Protein AF-A0A1I7VBE6-F1 (afdb_monomer)

Structure (mmCIF, N/CA/C/O backbone):
data_AF-A0A1I7VBE6-F1
#
_entry.id   AF-A0A1I7VBE6-F1
#
loop_
_atom_site.group_PDB
_atom_site.id
_atom_site.type_symbol
_atom_site.label_atom_id
_atom_site.label_alt_id
_atom_site.label_comp_id
_atom_site.label_asym_id
_atom_site.label_entity_id
_atom_site.label_seq_id
_atom_site.pdbx_PDB_ins_code
_atom_site.Cartn_x
_atom_site.Cartn_y
_atom_site.Cartn_z
_atom_site.occupancy
_atom_site.B_iso_or_equiv
_atom_site.auth_seq_id
_atom_site.auth_comp_id
_atom_site.auth_asym_id
_atom_site.auth_atom_id
_atom_site.pdbx_PDB_model_num
ATOM 1 N N . MET A 1 1 ? 39.812 8.364 -5.860 1.00 58.75 1 MET A N 1
ATOM 2 C CA . MET A 1 1 ? 39.917 8.657 -7.306 1.00 58.75 1 MET A CA 1
ATOM 3 C C . MET A 1 1 ? 38.863 7.814 -8.010 1.00 58.75 1 MET A C 1
ATOM 5 O O . MET A 1 1 ? 38.922 6.598 -7.890 1.00 58.75 1 MET A O 1
ATOM 9 N N . TYR A 1 2 ? 37.851 8.420 -8.633 1.00 59.62 2 TYR A N 1
ATOM 10 C CA . TYR A 1 2 ? 36.842 7.661 -9.380 1.00 59.62 2 TYR A CA 1
ATOM 11 C C . TYR A 1 2 ? 37.392 7.341 -10.771 1.00 59.62 2 TYR A C 1
ATOM 13 O O . TYR A 1 2 ? 37.901 8.230 -11.449 1.00 59.62 2 TYR A O 1
ATOM 21 N N . ARG A 1 3 ? 37.311 6.075 -11.185 1.00 66.81 3 ARG A N 1
ATOM 22 C CA . ARG A 1 3 ? 37.657 5.634 -12.539 1.00 66.81 3 ARG A CA 1
ATOM 23 C C . ARG A 1 3 ? 36.369 5.222 -13.235 1.00 66.81 3 ARG A C 1
ATOM 25 O O . ARG A 1 3 ? 35.635 4.384 -12.718 1.00 66.81 3 ARG A O 1
ATOM 32 N N . PHE A 1 4 ? 36.089 5.821 -14.386 1.00 70.38 4 PHE A N 1
ATOM 33 C CA . PHE A 1 4 ? 34.948 5.422 -15.201 1.00 70.38 4 PHE A CA 1
ATOM 34 C C . PHE A 1 4 ? 35.134 3.984 -15.696 1.00 70.38 4 PHE A C 1
ATOM 36 O O . PHE A 1 4 ? 36.246 3.581 -16.052 1.00 70.38 4 PHE A O 1
ATOM 43 N N . ALA A 1 5 ? 34.045 3.217 -15.718 1.00 64.81 5 ALA A N 1
ATOM 44 C CA . ALA A 1 5 ? 34.038 1.910 -16.356 1.00 64.81 5 ALA A CA 1
ATOM 45 C C . ALA A 1 5 ? 34.320 2.069 -17.864 1.00 64.81 5 ALA A C 1
ATOM 47 O O . ALA A 1 5 ? 33.862 3.048 -18.467 1.00 64.81 5 ALA A O 1
ATOM 48 N N . PRO A 1 6 ? 35.074 1.146 -18.486 1.00 73.75 6 PRO A N 1
ATOM 49 C CA . PRO A 1 6 ? 35.285 1.170 -19.928 1.00 73.75 6 PRO A CA 1
ATOM 50 C C . PRO A 1 6 ? 33.936 1.090 -20.654 1.00 73.75 6 PRO A C 1
ATOM 52 O O . PRO A 1 6 ? 33.039 0.357 -20.233 1.00 73.75 6 PRO A O 1
ATOM 55 N N . ARG A 1 7 ? 33.781 1.862 -21.738 1.00 71.25 7 ARG A N 1
ATOM 56 C CA . ARG A 1 7 ? 32.572 1.785 -22.568 1.00 71.25 7 ARG A CA 1
ATOM 57 C C . ARG A 1 7 ? 32.452 0.370 -23.149 1.00 71.25 7 ARG A C 1
ATOM 59 O O . ARG A 1 7 ? 33.461 -0.144 -23.633 1.00 71.25 7 ARG A O 1
ATOM 66 N N . PRO A 1 8 ? 31.254 -0.243 -23.134 1.00 79.69 8 PRO A N 1
ATOM 67 C CA . PRO A 1 8 ? 31.025 -1.507 -23.821 1.00 79.69 8 PRO A CA 1
ATOM 68 C C . PRO A 1 8 ? 31.417 -1.380 -25.296 1.00 79.69 8 PRO A C 1
ATOM 70 O O . PRO A 1 8 ? 31.024 -0.417 -25.958 1.00 79.69 8 PRO A O 1
ATOM 73 N N . GLY A 1 9 ? 32.218 -2.323 -25.784 1.00 85.19 9 GLY A N 1
ATOM 74 C CA . GLY A 1 9 ? 32.580 -2.436 -27.195 1.00 85.19 9 GLY A CA 1
ATOM 75 C C . GLY A 1 9 ? 31.700 -3.457 -27.909 1.00 85.19 9 GLY A C 1
ATOM 76 O O . GLY A 1 9 ? 31.129 -4.341 -27.273 1.00 85.19 9 GLY A O 1
ATOM 77 N N . CYS A 1 10 ? 31.618 -3.344 -29.230 1.00 88.69 10 CYS A N 1
ATOM 78 C CA . CYS A 1 10 ? 31.014 -4.345 -30.103 1.00 88.69 10 CYS A CA 1
ATOM 79 C C . CYS A 1 10 ? 31.848 -4.473 -31.384 1.00 88.69 10 CYS A C 1
ATOM 81 O O . CYS A 1 10 ? 32.714 -3.637 -31.643 1.00 88.69 10 CYS A O 1
ATOM 83 N N . ASN A 1 11 ? 31.617 -5.522 -32.169 1.00 88.00 11 ASN A N 1
ATOM 84 C CA . ASN A 1 11 ? 32.272 -5.732 -33.461 1.00 88.00 11 ASN A CA 1
ATOM 85 C C . ASN A 1 11 ? 31.309 -6.438 -34.438 1.00 88.00 11 ASN A C 1
ATOM 87 O O . ASN A 1 11 ? 30.151 -6.674 -34.101 1.00 88.00 11 ASN A O 1
ATOM 91 N N . PHE A 1 12 ? 31.762 -6.746 -35.656 1.00 84.62 12 PHE A N 1
ATOM 92 C CA . PHE A 1 12 ? 30.916 -7.383 -36.674 1.00 84.62 12 PHE A CA 1
ATOM 93 C C . PHE A 1 12 ? 30.547 -8.845 -36.350 1.00 84.62 12 PHE A C 1
ATOM 95 O O . PHE A 1 12 ? 29.484 -9.297 -36.760 1.00 84.62 12 PHE A O 1
ATOM 102 N N . GLU A 1 13 ? 31.384 -9.571 -35.602 1.00 82.62 13 GLU A N 1
ATOM 103 C CA . GLU A 1 13 ? 31.131 -10.963 -35.183 1.00 82.62 13 GLU A CA 1
ATOM 104 C C . GLU A 1 13 ? 30.214 -11.035 -33.950 1.00 82.62 13 GLU A C 1
ATOM 106 O O . GLU A 1 13 ? 29.381 -11.929 -33.818 1.00 82.62 13 GLU A O 1
ATOM 111 N N . ILE A 1 14 ? 30.349 -10.054 -33.056 1.00 82.00 14 ILE A N 1
ATOM 112 C CA . ILE A 1 14 ? 29.602 -9.877 -31.813 1.00 82.00 14 ILE A CA 1
ATOM 113 C C . ILE A 1 14 ? 28.962 -8.476 -31.846 1.00 82.00 14 ILE A C 1
ATOM 115 O O . ILE A 1 14 ? 29.421 -7.549 -31.163 1.00 82.00 14 ILE A O 1
ATOM 119 N N . PRO A 1 15 ? 27.884 -8.286 -32.630 1.00 82.69 15 PRO A N 1
ATOM 120 C CA . PRO A 1 15 ? 27.190 -7.003 -32.785 1.00 82.69 15 PRO A CA 1
ATOM 121 C C . PRO A 1 15 ? 26.269 -6.687 -31.591 1.00 82.69 15 PRO A C 1
ATOM 123 O O . PRO A 1 15 ? 25.189 -6.116 -31.742 1.00 82.69 15 PRO A O 1
ATOM 126 N N . THR A 1 16 ? 26.673 -7.070 -30.378 1.00 83.25 16 THR A N 1
ATOM 127 C CA . THR A 1 16 ? 25.895 -6.895 -29.147 1.00 83.25 16 THR A CA 1
ATOM 128 C C . THR A 1 16 ? 26.670 -6.084 -28.121 1.00 83.25 16 THR A C 1
ATOM 130 O O . THR A 1 16 ? 27.853 -6.323 -27.907 1.00 83.25 16 THR A O 1
ATOM 133 N N . CYS A 1 17 ? 25.980 -5.180 -27.427 1.00 86.81 17 CYS A N 1
ATOM 134 C CA . CYS A 1 17 ? 26.579 -4.250 -26.464 1.00 86.81 17 CYS A CA 1
ATOM 135 C C . CYS A 1 17 ? 26.366 -4.636 -24.991 1.00 86.81 17 CYS A C 1
ATOM 137 O O . CYS A 1 17 ? 26.614 -3.825 -24.098 1.00 86.81 17 CYS A O 1
ATOM 139 N N . GLY A 1 18 ? 25.842 -5.840 -24.725 1.00 79.81 18 GLY A N 1
ATOM 140 C CA . GLY A 1 18 ? 25.605 -6.349 -23.367 1.00 79.81 18 GLY A CA 1
ATOM 141 C C . GLY A 1 18 ? 24.558 -5.576 -22.550 1.00 79.81 18 GLY A C 1
ATOM 142 O O . GLY A 1 18 ? 24.458 -5.766 -21.342 1.00 79.81 18 GLY A O 1
ATOM 143 N N . SER A 1 19 ? 23.781 -4.694 -23.182 1.00 83.81 19 SER A N 1
ATOM 144 C CA . SER A 1 19 ? 22.754 -3.869 -22.541 1.00 83.81 19 SER A CA 1
ATOM 145 C C . SER A 1 19 ? 21.503 -3.823 -23.415 1.00 83.81 19 SER A C 1
ATOM 147 O O . SER A 1 19 ? 21.630 -3.664 -24.628 1.00 83.81 19 SER A O 1
ATOM 149 N N . PRO A 1 20 ? 20.289 -3.891 -22.835 1.00 82.88 20 PRO A N 1
ATOM 150 C CA . PRO A 1 20 ? 19.044 -3.777 -23.597 1.00 82.88 20 PRO A CA 1
ATOM 151 C C . PRO A 1 20 ? 18.825 -2.370 -24.174 1.00 82.88 20 PRO A C 1
ATOM 153 O O . PRO A 1 20 ? 17.964 -2.185 -25.030 1.00 82.88 20 PRO A O 1
ATOM 156 N N . TYR A 1 21 ? 19.580 -1.379 -23.694 1.00 88.00 21 TYR A N 1
ATOM 157 C CA . TYR A 1 21 ? 19.455 0.024 -24.082 1.00 88.00 21 TYR A CA 1
ATOM 158 C C . TYR A 1 21 ? 20.517 0.464 -25.087 1.00 88.00 21 TYR A C 1
ATOM 160 O O . TYR A 1 21 ? 20.495 1.619 -25.499 1.00 88.00 21 TYR A O 1
ATOM 168 N N . LEU A 1 22 ? 21.446 -0.419 -25.460 1.00 90.12 22 LEU A N 1
ATOM 169 C CA . LEU A 1 22 ? 22.505 -0.132 -26.420 1.00 90.12 22 LEU A CA 1
ATOM 170 C C . LEU A 1 22 ? 22.386 -1.067 -27.626 1.00 90.12 22 LEU A C 1
ATOM 172 O O . LEU A 1 22 ? 22.001 -2.224 -27.476 1.00 90.12 22 LEU A O 1
ATOM 176 N N . PHE A 1 23 ? 22.761 -0.579 -28.800 1.00 90.81 23 PHE A N 1
ATOM 177 C CA . PHE A 1 23 ? 22.926 -1.373 -30.014 1.00 90.81 23 PHE A CA 1
ATOM 178 C C . PHE A 1 23 ? 24.296 -1.106 -30.629 1.00 90.81 23 PHE A C 1
ATOM 180 O O . PHE A 1 23 ? 24.928 -0.089 -30.334 1.00 90.81 23 PHE A O 1
ATOM 187 N N . CYS A 1 24 ? 24.768 -2.034 -31.456 1.00 91.06 24 CYS A N 1
ATOM 188 C CA . CYS A 1 24 ? 26.032 -1.872 -32.157 1.00 91.06 24 CYS A CA 1
ATOM 189 C C . CYS A 1 24 ? 25.814 -1.085 -33.455 1.00 91.06 24 CYS A C 1
ATOM 191 O O . CYS A 1 24 ? 25.133 -1.570 -34.359 1.00 91.06 24 CYS A O 1
ATOM 193 N N . ASP A 1 25 ? 26.387 0.116 -33.552 1.00 92.31 25 ASP A N 1
ATOM 194 C CA . ASP A 1 25 ? 26.453 0.859 -34.810 1.00 92.31 25 ASP A CA 1
ATOM 195 C C . ASP A 1 25 ? 27.664 0.376 -35.613 1.00 92.31 25 ASP A C 1
ATOM 197 O O . ASP A 1 25 ? 28.810 0.710 -35.308 1.00 92.31 25 ASP A O 1
ATOM 201 N N . THR A 1 26 ? 27.398 -0.432 -36.636 1.00 89.50 26 THR A N 1
ATOM 202 C CA . THR A 1 26 ? 28.411 -1.038 -37.508 1.00 89.50 26 THR A CA 1
ATOM 203 C C . THR A 1 26 ? 28.630 -0.266 -38.811 1.00 89.50 26 THR A C 1
ATOM 205 O O . THR A 1 26 ? 29.298 -0.776 -39.706 1.00 89.50 26 THR A O 1
ATOM 208 N N . ARG A 1 27 ? 28.064 0.942 -38.965 1.00 88.19 27 ARG A N 1
ATOM 209 C CA . ARG A 1 27 ? 28.105 1.692 -40.238 1.00 88.19 27 ARG A CA 1
ATOM 210 C C . ARG A 1 27 ? 29.469 2.309 -40.545 1.00 88.19 27 ARG A C 1
ATOM 212 O O . ARG A 1 27 ? 29.768 2.561 -41.707 1.00 88.19 27 ARG A O 1
ATOM 219 N N . VAL A 1 28 ? 30.273 2.578 -39.515 1.00 86.50 28 VAL A N 1
ATOM 220 C CA . VAL A 1 28 ? 31.631 3.135 -39.651 1.00 86.50 28 VAL A CA 1
ATOM 221 C C . VAL A 1 28 ? 32.615 2.261 -38.876 1.00 86.50 28 VAL A C 1
ATOM 223 O O . VAL A 1 28 ? 33.080 1.246 -39.384 1.00 86.50 28 VAL A O 1
ATOM 226 N N . THR A 1 29 ? 32.884 2.610 -37.619 1.00 88.81 29 THR A N 1
ATOM 227 C CA . THR A 1 29 ? 33.660 1.795 -36.686 1.00 88.81 29 THR A CA 1
ATOM 228 C C . THR A 1 29 ? 32.687 1.228 -35.663 1.00 88.81 29 THR A C 1
ATOM 230 O O . THR A 1 29 ? 31.987 2.029 -35.039 1.00 88.81 29 THR A O 1
ATOM 233 N N . PRO A 1 30 ? 32.622 -0.100 -35.465 1.00 91.00 30 PRO A N 1
ATOM 234 C CA . PRO A 1 30 ? 31.720 -0.710 -34.498 1.00 91.00 30 PRO A CA 1
ATOM 235 C C . PRO A 1 30 ? 31.843 -0.081 -33.111 1.00 91.00 30 PRO A C 1
ATOM 237 O O . PRO A 1 30 ? 32.897 -0.120 -32.475 1.00 91.00 30 PRO A O 1
ATOM 240 N N . HIS A 1 31 ? 30.759 0.529 -32.648 1.00 91.56 31 HIS A N 1
ATOM 241 C CA . HIS A 1 31 ? 30.680 1.097 -31.311 1.00 91.56 31 HIS A CA 1
ATOM 242 C C . HIS A 1 31 ? 29.251 1.028 -30.784 1.00 91.56 31 HIS A C 1
ATOM 244 O O . HIS A 1 31 ? 28.277 0.998 -31.536 1.00 91.56 31 HIS A O 1
ATOM 250 N N . CYS A 1 32 ? 29.129 0.992 -29.462 1.00 91.06 32 CYS A N 1
ATOM 251 C CA . CYS A 1 32 ? 27.840 0.898 -28.803 1.00 91.06 32 CYS A CA 1
ATOM 252 C C . CYS A 1 32 ? 27.173 2.267 -28.670 1.00 91.06 32 CYS A C 1
ATOM 254 O O . CYS A 1 32 ? 27.755 3.200 -28.109 1.00 91.06 32 CYS A O 1
ATOM 256 N N . VAL A 1 33 ? 25.931 2.359 -29.142 1.00 91.88 33 VAL A N 1
ATOM 257 C CA . VAL A 1 33 ? 25.111 3.577 -29.157 1.00 91.88 33 VAL A CA 1
ATOM 258 C C . VAL A 1 33 ? 23.774 3.307 -28.473 1.00 91.88 33 VAL A C 1
ATOM 260 O O . VAL A 1 33 ? 23.278 2.184 -28.481 1.00 91.88 33 VAL A O 1
ATOM 263 N N . SER A 1 34 ? 23.184 4.327 -27.852 1.00 92.75 34 SER A N 1
ATOM 264 C CA . SER A 1 34 ? 21.871 4.227 -27.208 1.00 92.75 34 SER A CA 1
ATOM 265 C C . SER A 1 34 ? 20.755 3.937 -28.209 1.00 92.75 34 SER A C 1
ATOM 267 O O . SER A 1 34 ? 20.652 4.607 -29.234 1.00 92.75 34 SER A O 1
ATOM 269 N N . LYS A 1 35 ? 19.873 2.995 -27.870 1.00 92.12 35 LYS A N 1
ATOM 270 C CA . LYS A 1 35 ? 18.661 2.711 -28.641 1.00 92.12 35 LYS A CA 1
ATOM 271 C C . LYS A 1 35 ? 17.674 3.875 -28.600 1.00 92.12 35 LYS A C 1
ATOM 273 O O . LYS A 1 35 ? 17.587 4.640 -27.639 1.00 92.12 35 LYS A O 1
ATOM 278 N N . ILE A 1 36 ? 16.877 3.948 -29.649 1.00 94.25 36 ILE A N 1
ATOM 279 C CA . ILE A 1 36 ? 15.883 4.971 -29.919 1.00 94.25 36 ILE A CA 1
ATOM 280 C C . ILE A 1 36 ? 14.540 4.505 -29.348 1.00 94.25 36 ILE A C 1
ATOM 282 O O . ILE A 1 36 ? 14.134 3.352 -29.507 1.00 94.25 36 ILE A O 1
ATOM 286 N N . LYS A 1 37 ? 13.841 5.406 -28.651 1.00 93.50 37 LYS A N 1
ATOM 287 C CA . LYS A 1 37 ? 12.506 5.136 -28.100 1.00 93.50 37 LYS A CA 1
ATOM 288 C C . LYS A 1 37 ? 11.468 4.919 -29.209 1.00 93.50 37 LYS A C 1
ATOM 290 O O . LYS A 1 37 ? 11.635 5.399 -30.331 1.00 93.50 37 LYS A O 1
ATOM 295 N N . LEU A 1 38 ? 10.345 4.295 -28.858 1.00 92.88 38 LEU A N 1
ATOM 296 C CA . LEU A 1 38 ? 9.191 4.169 -29.749 1.00 92.88 38 LEU A CA 1
ATOM 297 C C . LEU A 1 38 ? 8.762 5.544 -30.303 1.00 92.88 38 LEU A C 1
ATOM 299 O O . LEU A 1 38 ? 8.683 6.526 -29.562 1.00 92.88 38 LEU A O 1
ATOM 303 N N . GLY A 1 39 ? 8.520 5.613 -31.612 1.00 93.38 39 GLY A N 1
ATOM 304 C CA . GLY A 1 39 ? 8.197 6.839 -32.347 1.00 93.38 39 GLY A CA 1
ATOM 305 C C . GLY A 1 39 ? 9.389 7.754 -32.657 1.00 93.38 39 GLY A C 1
ATOM 306 O O . GLY A 1 39 ? 9.197 8.791 -33.289 1.00 93.38 39 GLY A O 1
ATOM 307 N N . GLY A 1 40 ? 10.608 7.412 -32.224 1.00 94.62 40 GLY A N 1
ATOM 308 C CA . GLY A 1 40 ? 11.815 8.182 -32.527 1.00 94.62 40 GLY A CA 1
ATOM 309 C C . GLY A 1 40 ? 12.300 8.016 -33.971 1.00 94.62 40 GLY A C 1
ATOM 310 O O . GLY A 1 40 ? 11.897 7.084 -34.667 1.00 94.62 40 GLY A O 1
ATOM 311 N N . LEU A 1 41 ? 13.168 8.934 -34.409 1.00 95.81 41 LEU A N 1
ATOM 312 C CA . LEU A 1 41 ? 13.786 8.918 -35.737 1.00 95.81 41 LEU A CA 1
ATOM 313 C C . LEU A 1 41 ? 14.947 7.926 -35.765 1.00 95.81 41 LEU A C 1
ATOM 315 O O . LEU A 1 41 ? 15.900 8.087 -35.009 1.00 95.81 41 LEU A O 1
ATOM 319 N N . CYS A 1 42 ? 14.870 6.936 -36.647 1.00 93.94 42 CYS A N 1
ATOM 320 C CA . CYS A 1 42 ? 15.891 5.905 -36.841 1.00 93.94 42 CYS A CA 1
ATOM 321 C C . CYS A 1 42 ? 16.462 5.896 -38.266 1.00 93.94 42 CYS A C 1
ATOM 323 O O . CYS A 1 42 ? 17.033 4.898 -38.694 1.00 93.94 42 CYS A O 1
ATOM 325 N N . THR A 1 43 ? 16.326 7.008 -38.995 1.00 94.06 43 THR A N 1
ATOM 326 C CA . THR A 1 43 ? 16.851 7.164 -40.355 1.00 94.06 43 THR A CA 1
ATOM 327 C C . THR A 1 43 ? 18.344 6.849 -40.420 1.00 94.06 43 THR A C 1
ATOM 329 O O . THR A 1 43 ? 19.142 7.418 -39.673 1.00 94.06 43 THR A O 1
ATOM 332 N N . GLY A 1 44 ? 18.726 5.957 -41.330 1.00 88.69 44 GLY A N 1
ATOM 333 C CA . GLY A 1 44 ? 20.101 5.494 -41.497 1.00 88.69 44 GLY A CA 1
ATOM 334 C C . GLY A 1 44 ? 20.508 4.375 -40.538 1.00 88.69 44 GLY A C 1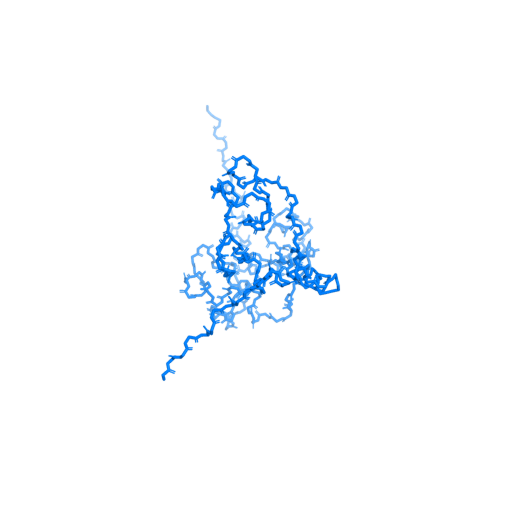
ATOM 335 O O . GLY A 1 44 ? 21.690 4.042 -40.497 1.00 88.69 44 GLY A O 1
ATOM 336 N N . PHE A 1 45 ? 19.578 3.824 -39.755 1.00 89.69 45 PHE A N 1
ATOM 337 C CA . PHE A 1 45 ? 19.768 2.637 -38.913 1.00 89.69 45 PHE A CA 1
ATOM 338 C C . PHE A 1 45 ? 18.805 1.498 -39.286 1.00 89.69 45 PHE A C 1
ATOM 340 O O . PHE A 1 45 ? 18.552 0.592 -38.488 1.00 89.69 45 PHE A O 1
ATOM 347 N N . GLU A 1 46 ? 18.231 1.542 -40.485 1.00 88.19 46 GLU A N 1
ATOM 348 C CA . GLU A 1 46 ? 17.351 0.501 -40.996 1.00 88.19 46 GLU A CA 1
ATOM 349 C C . GLU A 1 46 ? 18.092 -0.846 -41.047 1.00 88.19 46 GLU A C 1
ATOM 351 O O . GLU A 1 46 ? 19.216 -0.943 -41.534 1.00 88.19 46 GLU A O 1
ATOM 356 N N . GLY A 1 47 ? 17.469 -1.896 -40.506 1.00 81.75 47 GLY A N 1
ATOM 357 C CA . GLY A 1 47 ? 18.076 -3.230 -40.408 1.00 81.75 47 GLY A CA 1
ATOM 358 C C . GLY A 1 47 ? 18.997 -3.442 -39.200 1.00 81.75 47 GLY A C 1
ATOM 359 O O . GLY A 1 47 ? 19.367 -4.581 -38.931 1.00 81.75 47 GLY A O 1
ATOM 360 N N . LEU A 1 48 ? 19.318 -2.394 -38.433 1.00 87.12 48 LEU A N 1
ATOM 361 C CA . LEU A 1 48 ? 20.017 -2.511 -37.151 1.00 87.12 48 LEU A CA 1
ATOM 362 C C . LEU A 1 48 ? 19.023 -2.565 -35.981 1.00 87.12 48 LEU A C 1
ATOM 364 O O . LEU A 1 48 ? 17.882 -2.108 -36.071 1.00 87.12 48 LEU A O 1
ATOM 368 N N . ASP A 1 49 ? 19.482 -3.065 -34.835 1.00 87.81 49 ASP A N 1
ATOM 369 C CA . ASP A 1 49 ? 18.727 -3.123 -33.571 1.00 87.81 49 ASP A CA 1
ATOM 370 C C . ASP A 1 49 ? 18.652 -1.747 -32.866 1.00 87.81 49 ASP A C 1
ATOM 372 O O . ASP A 1 49 ? 18.814 -1.609 -31.654 1.00 87.81 49 ASP A O 1
ATOM 376 N N . ALA A 1 50 ? 18.444 -0.685 -33.642 1.00 90.81 50 ALA A N 1
ATOM 377 C CA . ALA A 1 50 ? 18.496 0.688 -33.158 1.00 90.81 50 ALA A CA 1
ATOM 378 C C . ALA A 1 50 ? 17.264 1.099 -32.343 1.00 90.81 50 ALA A C 1
ATOM 380 O O . ALA A 1 50 ? 17.331 2.064 -31.589 1.00 90.81 50 ALA A O 1
ATOM 381 N N . CYS A 1 51 ? 16.143 0.385 -32.457 1.00 92.38 51 CYS A N 1
ATOM 382 C CA . CYS A 1 51 ? 14.879 0.720 -31.804 1.00 92.38 51 CYS A CA 1
ATOM 383 C C . CYS A 1 51 ? 14.642 -0.138 -30.547 1.00 92.38 51 CYS A C 1
ATOM 385 O O . CYS A 1 51 ? 14.777 -1.359 -30.560 1.00 92.38 51 CYS A O 1
ATOM 387 N N . PHE A 1 52 ? 14.271 0.487 -29.427 1.00 90.75 52 PHE A N 1
ATOM 388 C CA . PHE A 1 52 ? 14.011 -0.228 -28.175 1.00 90.75 52 PHE A CA 1
ATOM 389 C C . PHE A 1 52 ? 12.661 -0.959 -28.229 1.00 90.75 52 PHE A C 1
ATOM 391 O O . PHE A 1 52 ? 11.619 -0.310 -28.337 1.00 90.75 52 PHE A O 1
ATOM 398 N N . ASN A 1 53 ? 12.669 -2.298 -28.144 1.00 86.69 53 ASN A N 1
ATOM 399 C CA . ASN A 1 53 ? 11.473 -3.160 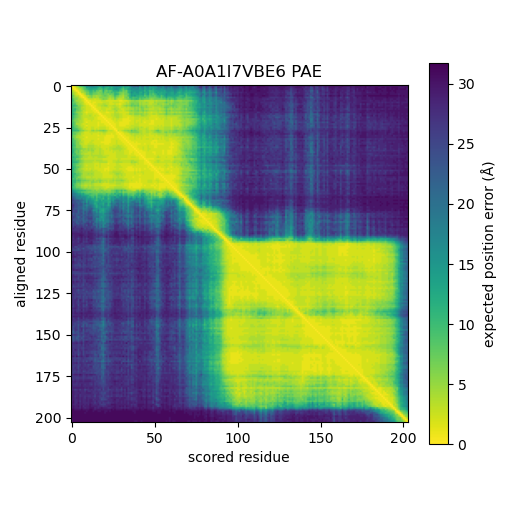-28.233 1.00 86.69 53 ASN A CA 1
ATOM 400 C C . ASN A 1 53 ? 10.558 -2.820 -29.430 1.00 86.69 53 ASN A C 1
ATOM 402 O O . ASN A 1 53 ? 9.333 -2.850 -29.325 1.00 86.69 53 ASN A O 1
ATOM 406 N N . SER A 1 54 ? 11.159 -2.404 -30.542 1.00 89.75 54 SER A N 1
ATOM 407 C CA . SER A 1 54 ? 10.476 -1.941 -31.750 1.00 89.75 54 SER A CA 1
ATOM 408 C C . SER A 1 54 ? 11.379 -2.133 -32.968 1.00 89.75 54 SER A C 1
ATOM 410 O O . SER A 1 54 ? 12.537 -2.525 -32.829 1.00 89.75 54 SER A O 1
ATOM 412 N N . ILE A 1 55 ? 10.852 -1.863 -34.162 1.00 91.00 55 ILE A N 1
ATOM 413 C CA . ILE A 1 55 ? 11.572 -2.001 -35.431 1.00 91.00 55 ILE A CA 1
ATOM 414 C C . ILE A 1 55 ? 11.677 -0.652 -36.143 1.00 91.00 55 ILE A C 1
ATOM 416 O O . ILE A 1 55 ? 10.744 0.154 -36.103 1.00 91.00 55 ILE A O 1
ATOM 420 N N . CYS A 1 56 ? 12.818 -0.403 -36.788 1.00 92.06 56 CYS A N 1
ATOM 421 C CA . CYS A 1 56 ? 13.007 0.776 -37.622 1.00 92.06 56 CYS A CA 1
ATOM 422 C C . CYS A 1 56 ? 12.380 0.555 -39.000 1.00 92.06 56 CYS A C 1
ATOM 424 O O . CYS A 1 56 ? 12.881 -0.247 -39.787 1.00 92.06 56 CYS A O 1
ATOM 426 N N . VAL A 1 57 ? 11.289 1.263 -39.293 1.00 91.81 57 VAL A N 1
ATOM 427 C CA . VAL A 1 57 ? 10.592 1.205 -40.584 1.00 91.81 57 VAL A CA 1
ATOM 428 C C . VAL A 1 57 ? 10.297 2.627 -41.036 1.00 91.81 57 VAL A C 1
ATOM 430 O O . VAL A 1 57 ? 9.783 3.435 -40.264 1.00 91.81 57 VAL A O 1
ATOM 433 N N . ALA A 1 58 ? 10.640 2.944 -42.287 1.00 90.25 58 ALA A N 1
ATOM 434 C CA . ALA A 1 58 ? 10.467 4.279 -42.866 1.00 90.25 58 ALA A CA 1
ATOM 435 C C . ALA A 1 58 ? 11.070 5.407 -41.993 1.00 90.25 58 ALA A C 1
ATOM 437 O O . ALA A 1 58 ? 10.448 6.447 -41.774 1.00 90.25 58 ALA A O 1
ATOM 438 N N . GLY A 1 59 ? 12.270 5.178 -41.443 1.00 91.75 59 GLY A N 1
ATOM 439 C CA . GLY A 1 59 ? 12.981 6.149 -40.608 1.00 91.75 59 GLY A CA 1
ATOM 440 C C . GLY A 1 59 ? 12.359 6.397 -39.229 1.00 91.75 59 GLY A C 1
ATOM 441 O O . GLY A 1 59 ? 12.760 7.343 -38.548 1.00 91.75 59 GLY A O 1
ATOM 442 N N . ARG A 1 60 ? 11.39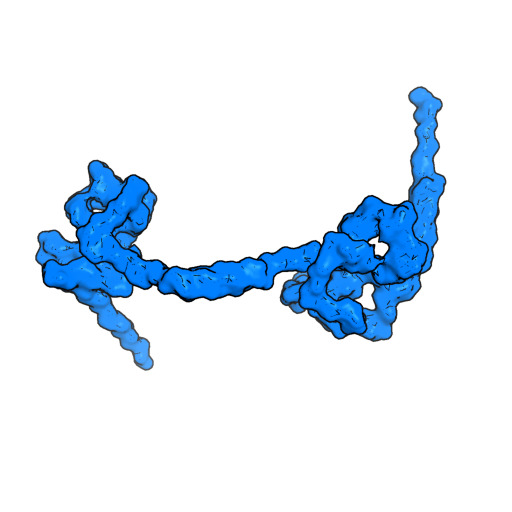6 5.574 -38.782 1.00 95.12 60 ARG A N 1
ATOM 443 C CA . ARG A 1 60 ? 10.809 5.661 -37.437 1.00 95.12 60 ARG A CA 1
ATOM 444 C C . ARG A 1 60 ? 10.742 4.321 -36.714 1.00 95.12 60 ARG A C 1
ATOM 446 O O . ARG A 1 60 ? 10.479 3.283 -37.313 1.00 95.12 60 ARG A O 1
ATOM 453 N N . CYS A 1 61 ? 10.918 4.367 -35.396 1.00 94.75 61 CYS A N 1
ATOM 454 C CA . CYS A 1 61 ? 10.697 3.208 -34.539 1.00 94.75 61 CYS A CA 1
ATOM 455 C C . CYS A 1 61 ? 9.197 2.962 -34.356 1.00 94.75 61 CYS A C 1
ATOM 457 O O . CYS A 1 61 ? 8.518 3.747 -33.690 1.00 94.75 61 CYS A O 1
ATOM 459 N N . ILE A 1 62 ? 8.682 1.870 -34.915 1.00 93.62 62 ILE A N 1
ATOM 460 C CA . ILE A 1 62 ? 7.272 1.468 -34.812 1.00 93.62 62 ILE A CA 1
ATOM 461 C C . ILE A 1 62 ? 7.130 0.136 -34.061 1.00 93.62 62 ILE A C 1
ATOM 463 O O . ILE A 1 62 ? 8.098 -0.628 -33.993 1.00 93.62 62 ILE A O 1
ATOM 467 N N . PRO A 1 63 ? 5.953 -0.176 -33.484 1.00 91.19 63 PRO A N 1
ATOM 468 C CA . PRO A 1 63 ? 5.741 -1.458 -32.819 1.00 91.19 63 PRO A CA 1
ATOM 469 C C . PRO A 1 63 ? 6.019 -2.626 -33.773 1.00 91.19 63 PRO A C 1
ATOM 471 O O . PRO A 1 63 ? 5.484 -2.672 -34.878 1.00 91.19 63 PRO A O 1
ATOM 474 N N . GLY A 1 64 ? 6.857 -3.568 -33.350 1.00 84.06 64 GLY A N 1
ATOM 475 C CA . GLY A 1 64 ? 7.239 -4.727 -34.149 1.00 84.06 64 GLY A CA 1
ATOM 476 C C . GLY A 1 64 ? 8.286 -5.574 -33.440 1.00 84.06 64 GLY A C 1
ATOM 477 O O . GLY A 1 64 ? 8.737 -5.235 -32.344 1.00 84.06 64 GLY A O 1
ATOM 478 N N . VAL A 1 65 ? 8.653 -6.694 -34.057 1.00 76.62 65 VAL A N 1
ATOM 479 C CA . VAL A 1 65 ? 9.687 -7.582 -33.518 1.00 76.62 65 VAL A CA 1
ATOM 480 C C . VAL A 1 65 ? 11.062 -6.935 -33.664 1.00 76.62 65 VAL A C 1
ATOM 482 O O . VAL A 1 65 ? 11.379 -6.360 -34.704 1.00 76.62 65 VAL A O 1
ATOM 485 N N . THR A 1 66 ? 11.882 -7.017 -32.619 1.00 68.62 66 THR A N 1
ATOM 486 C CA . THR A 1 66 ? 13.277 -6.571 -32.686 1.00 68.62 66 THR A CA 1
ATOM 487 C C . THR A 1 66 ? 14.047 -7.491 -33.639 1.00 68.62 66 THR A C 1
ATOM 489 O O . THR A 1 66 ? 13.970 -8.712 -33.464 1.00 68.62 66 THR A O 1
ATOM 492 N N . PRO A 1 67 ? 14.763 -6.958 -34.644 1.00 68.31 67 PRO A N 1
ATOM 493 C CA . PRO A 1 67 ? 15.538 -7.785 -35.562 1.00 68.31 67 PRO A CA 1
ATOM 494 C C . PRO A 1 67 ? 16.654 -8.544 -34.821 1.00 68.31 67 PRO A C 1
ATOM 496 O O . PRO A 1 67 ? 17.238 -8.043 -33.857 1.00 68.31 67 PRO A O 1
ATOM 499 N N . ALA A 1 68 ? 16.954 -9.768 -35.274 1.00 61.31 68 ALA A N 1
ATOM 500 C CA . ALA A 1 68 ? 18.147 -10.503 -34.845 1.00 61.31 68 ALA A CA 1
ATOM 501 C C . ALA A 1 68 ? 19.394 -9.638 -35.127 1.00 61.31 68 ALA A C 1
ATOM 503 O O . ALA A 1 68 ? 19.417 -8.958 -36.154 1.00 61.31 68 ALA A O 1
ATOM 504 N N . PRO A 1 69 ? 20.408 -9.610 -34.241 1.00 58.53 69 PRO A N 1
ATOM 505 C CA . PRO A 1 69 ? 20.853 -10.709 -33.377 1.00 58.53 69 PRO A CA 1
ATOM 506 C C . PRO A 1 69 ? 20.471 -10.586 -31.894 1.00 58.53 69 PRO A C 1
ATOM 508 O O . PRO A 1 69 ? 20.885 -11.416 -31.083 1.00 58.53 69 PRO A O 1
ATOM 511 N N . PHE A 1 70 ? 19.688 -9.579 -31.503 1.00 56.66 70 PHE A N 1
ATOM 512 C CA . PHE A 1 70 ? 19.344 -9.400 -30.095 1.00 56.66 70 PHE A CA 1
ATOM 513 C C . PHE A 1 70 ? 18.214 -10.339 -29.655 1.00 56.66 70 PHE A C 1
ATOM 515 O O . PHE A 1 70 ? 17.040 -10.126 -29.952 1.00 56.66 70 PHE A O 1
ATOM 522 N N . VAL A 1 71 ? 18.575 -11.356 -28.872 1.00 54.94 71 VAL A N 1
ATOM 523 C CA . VAL A 1 71 ? 17.648 -12.059 -27.979 1.00 54.94 71 VAL A CA 1
ATOM 524 C C . VAL A 1 71 ? 17.699 -11.327 -26.633 1.00 54.94 71 VAL A C 1
ATOM 526 O O . VAL A 1 71 ? 18.774 -11.285 -26.029 1.00 54.94 71 VAL A O 1
ATOM 529 N N . PRO A 1 72 ? 16.600 -10.732 -26.131 1.00 51.28 72 PRO A N 1
ATOM 530 C CA . PRO A 1 72 ? 16.620 -10.043 -24.849 1.00 51.28 72 PRO A CA 1
ATOM 531 C C . PRO A 1 72 ? 17.016 -10.993 -23.712 1.00 51.28 72 PRO A C 1
ATOM 533 O O . PRO A 1 72 ? 16.191 -11.731 -23.178 1.00 51.28 72 PRO A O 1
ATOM 536 N N . GLN A 1 73 ? 18.280 -10.931 -23.280 1.00 54.50 73 GLN A N 1
ATOM 537 C CA . GLN A 1 73 ? 18.755 -11.612 -22.066 1.00 54.50 73 GLN A CA 1
ATOM 538 C C . GLN A 1 73 ? 18.104 -11.043 -20.793 1.00 54.50 73 GLN A C 1
ATOM 540 O O . GLN A 1 73 ? 18.181 -11.639 -19.724 1.00 54.50 73 GLN A O 1
ATOM 545 N N . THR A 1 74 ? 17.404 -9.907 -20.896 1.00 54.59 74 THR A N 1
ATOM 546 C CA . THR A 1 74 ? 16.559 -9.351 -19.830 1.00 54.59 74 THR A CA 1
ATOM 547 C C . THR A 1 74 ? 15.291 -10.159 -19.579 1.00 54.59 74 THR A C 1
ATOM 549 O O . THR A 1 74 ? 14.556 -9.874 -18.627 1.00 54.59 74 THR A O 1
ATOM 552 N N . ALA A 1 75 ? 15.019 -11.192 -20.379 1.00 57.03 75 ALA A N 1
ATOM 553 C CA . ALA A 1 75 ? 14.051 -12.186 -19.985 1.00 57.03 75 ALA A CA 1
ATOM 554 C C . ALA A 1 75 ? 14.601 -13.012 -18.822 1.00 57.03 75 ALA A C 1
ATOM 556 O O . ALA A 1 75 ? 15.264 -14.027 -19.009 1.00 57.03 75 ALA A O 1
ATOM 557 N N . LEU A 1 76 ? 14.282 -12.566 -17.601 1.00 61.09 76 LEU A N 1
ATOM 558 C CA . LEU A 1 76 ? 14.374 -13.395 -16.403 1.00 61.09 76 LEU A CA 1
ATOM 559 C C . LEU A 1 76 ? 13.864 -14.801 -16.744 1.00 61.09 76 LEU A C 1
ATOM 561 O O . LEU A 1 76 ? 12.834 -14.935 -17.414 1.00 61.09 76 LEU A O 1
ATOM 565 N N . SER A 1 77 ? 14.580 -15.827 -16.280 1.00 78.25 77 SER A N 1
ATOM 566 C CA . SER A 1 77 ? 14.168 -17.224 -16.440 1.00 78.25 77 SER A CA 1
ATOM 567 C C . SER A 1 77 ? 12.681 -17.371 -16.127 1.00 78.25 77 SER A C 1
ATOM 569 O O . SER A 1 77 ? 12.193 -16.754 -15.180 1.00 78.25 77 SER A O 1
ATOM 571 N N . VAL A 1 78 ? 11.958 -18.201 -16.882 1.00 75.25 78 VAL A N 1
ATOM 572 C CA . VAL A 1 78 ? 10.536 -18.495 -16.622 1.00 75.25 78 VAL A CA 1
ATOM 573 C C . VAL A 1 78 ? 10.320 -18.869 -15.149 1.00 75.25 78 VAL A C 1
ATOM 575 O O . VAL A 1 78 ? 9.346 -18.434 -14.537 1.00 75.25 78 VAL A O 1
ATOM 578 N N . ASN A 1 79 ? 11.289 -19.562 -14.540 1.00 80.12 79 ASN A N 1
ATOM 579 C CA . ASN A 1 79 ? 11.284 -19.880 -13.114 1.00 80.12 79 ASN A CA 1
ATOM 580 C C . ASN A 1 79 ? 11.401 -18.638 -12.222 1.00 80.12 79 ASN A C 1
ATOM 582 O O . ASN A 1 79 ? 10.611 -18.487 -11.294 1.00 80.12 79 ASN A O 1
ATOM 586 N N . LEU A 1 80 ? 12.335 -17.730 -12.516 1.00 76.88 80 LEU A N 1
ATOM 587 C CA . LEU A 1 80 ? 12.528 -16.492 -11.755 1.00 76.88 80 LEU A CA 1
ATOM 588 C C . LEU A 1 80 ? 11.356 -15.517 -11.950 1.00 76.88 80 LEU A C 1
ATOM 590 O O . LEU A 1 80 ? 10.889 -14.915 -10.989 1.00 76.88 80 LEU A O 1
ATOM 594 N N . ARG A 1 81 ? 10.794 -15.434 -13.161 1.00 78.44 81 ARG A N 1
ATOM 595 C CA . ARG A 1 81 ? 9.536 -14.720 -13.435 1.00 78.44 81 ARG A CA 1
ATOM 596 C C . ARG A 1 81 ? 8.386 -15.310 -12.634 1.00 78.44 81 ARG A C 1
ATOM 598 O O . ARG A 1 81 ? 7.645 -14.562 -12.012 1.00 78.44 81 ARG A O 1
ATOM 605 N N . GLY A 1 82 ? 8.267 -16.636 -12.591 1.00 77.56 82 GLY A N 1
ATOM 606 C CA . GLY A 1 82 ? 7.264 -17.326 -11.784 1.00 77.56 82 GLY A CA 1
ATOM 607 C C . GLY A 1 82 ? 7.473 -17.142 -10.278 1.00 77.56 82 GLY A C 1
ATOM 608 O O . GLY A 1 82 ? 6.505 -17.089 -9.528 1.00 77.56 82 GLY A O 1
ATOM 609 N N . GLN A 1 83 ? 8.716 -17.036 -9.805 1.00 79.69 83 GLN A N 1
ATOM 610 C CA . GLN A 1 83 ? 9.031 -16.729 -8.406 1.00 79.69 83 GLN A CA 1
ATOM 611 C C . GLN A 1 83 ? 8.675 -15.280 -8.056 1.00 79.69 83 GLN A C 1
ATOM 613 O O . GLN A 1 83 ? 7.994 -15.059 -7.060 1.00 79.69 83 GLN A O 1
ATOM 618 N N . ILE A 1 84 ? 9.047 -14.309 -8.895 1.00 76.00 84 ILE A N 1
ATOM 619 C CA . ILE A 1 84 ? 8.708 -12.892 -8.705 1.00 76.00 84 ILE A CA 1
ATOM 620 C C . ILE A 1 84 ? 7.199 -12.679 -8.819 1.00 76.00 84 ILE A C 1
ATOM 622 O O . ILE A 1 8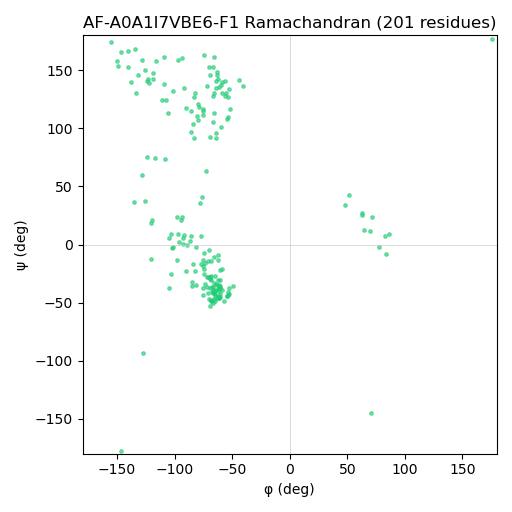4 ? 6.631 -11.990 -7.986 1.00 76.00 84 ILE A O 1
ATOM 626 N N . ALA A 1 85 ? 6.515 -13.316 -9.772 1.00 72.69 85 ALA A N 1
ATOM 627 C CA . ALA A 1 85 ? 5.059 -13.254 -9.885 1.00 72.69 85 ALA A CA 1
ATOM 628 C C . ALA A 1 8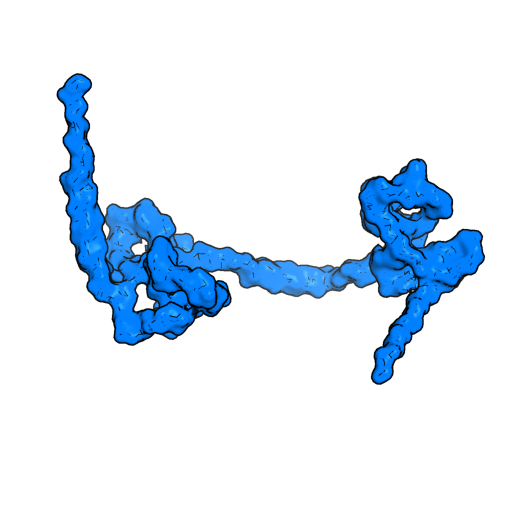5 ? 4.365 -13.835 -8.643 1.00 72.69 85 ALA A C 1
ATOM 630 O O . ALA A 1 85 ? 3.415 -13.238 -8.149 1.00 72.69 85 ALA A O 1
ATOM 631 N N . ARG A 1 86 ? 4.872 -14.940 -8.076 1.00 70.06 86 ARG A N 1
ATOM 632 C CA . ARG A 1 86 ? 4.385 -15.489 -6.796 1.00 70.06 86 ARG A CA 1
ATOM 633 C C . ARG A 1 86 ? 4.656 -14.546 -5.619 1.00 70.06 86 ARG A C 1
ATOM 635 O O . ARG A 1 86 ? 3.771 -14.328 -4.798 1.00 70.06 86 ARG A O 1
ATOM 642 N N . GLN A 1 87 ? 5.840 -13.936 -5.561 1.00 68.06 87 GLN A N 1
ATOM 643 C CA . GLN A 1 87 ? 6.176 -12.931 -4.548 1.00 68.06 87 GLN A CA 1
ATOM 644 C C . GLN A 1 87 ? 5.317 -11.665 -4.687 1.00 68.06 87 GLN A C 1
ATOM 646 O O . GLN A 1 87 ? 4.857 -11.119 -3.690 1.00 68.06 87 GLN A O 1
ATOM 651 N N . HIS A 1 88 ? 5.039 -11.211 -5.906 1.00 64.12 88 HIS A N 1
ATOM 652 C CA . HIS A 1 88 ? 4.188 -10.053 -6.170 1.00 64.12 88 HIS A CA 1
ATOM 653 C C . HIS A 1 88 ? 2.705 -10.366 -5.930 1.00 64.12 88 HIS A C 1
ATOM 655 O O . HIS A 1 88 ? 2.004 -9.517 -5.393 1.00 64.12 88 HIS A O 1
ATOM 661 N N . ALA A 1 89 ? 2.245 -11.591 -6.201 1.00 58.34 89 ALA A N 1
ATOM 662 C CA . ALA A 1 89 ? 0.921 -12.063 -5.794 1.00 58.34 89 ALA A CA 1
ATOM 663 C C . ALA A 1 89 ? 0.777 -12.101 -4.259 1.00 58.34 89 ALA A C 1
ATOM 665 O O . ALA A 1 89 ? -0.274 -11.757 -3.731 1.00 58.34 89 ALA A O 1
ATOM 666 N N . SER A 1 90 ? 1.852 -12.416 -3.521 1.00 57.09 90 SER A N 1
ATOM 667 C CA . SER A 1 90 ? 1.880 -12.272 -2.053 1.00 57.09 90 SER A CA 1
ATOM 668 C C . SER A 1 90 ? 2.019 -10.823 -1.559 1.00 57.09 90 SER A C 1
ATOM 670 O O . SER A 1 90 ? 1.774 -10.553 -0.387 1.00 57.09 90 SER A O 1
ATOM 672 N N . ARG A 1 91 ? 2.373 -9.881 -2.445 1.00 58.03 91 ARG A N 1
ATOM 673 C CA . ARG A 1 91 ? 2.349 -8.427 -2.206 1.00 58.03 91 ARG A CA 1
ATOM 674 C C . ARG A 1 91 ? 1.086 -7.775 -2.770 1.00 58.03 91 ARG A C 1
ATOM 676 O O . ARG A 1 91 ? 1.083 -6.577 -3.046 1.00 58.03 91 ARG A O 1
ATOM 683 N N . GLN A 1 92 ? 0.000 -8.527 -2.936 1.00 61.75 92 GLN A N 1
ATOM 684 C CA . GLN A 1 92 ? -1.301 -7.892 -3.054 1.00 61.75 92 GLN A CA 1
ATOM 685 C C . GLN A 1 92 ? -1.601 -7.233 -1.707 1.00 61.75 92 GLN A C 1
ATOM 687 O O . GLN A 1 92 ? -1.708 -7.914 -0.688 1.00 61.75 92 GLN A O 1
ATOM 692 N N . PHE A 1 93 ? -1.641 -5.897 -1.694 1.00 64.88 93 PHE A N 1
ATOM 693 C CA . PHE A 1 93 ? -2.013 -5.127 -0.514 1.00 64.88 93 PHE A CA 1
ATOM 694 C C . PHE A 1 93 ? -3.367 -5.635 -0.020 1.00 64.88 93 PHE A C 1
ATOM 696 O O . PHE A 1 93 ? -4.389 -5.481 -0.689 1.00 64.88 93 PHE A O 1
ATOM 703 N N . ASN A 1 94 ? -3.347 -6.315 1.119 1.00 78.19 94 ASN A N 1
ATOM 704 C CA . ASN A 1 94 ? -4.539 -6.869 1.721 1.00 78.19 94 ASN A CA 1
ATOM 705 C C . ASN A 1 94 ? -5.213 -5.755 2.524 1.00 78.19 94 ASN A C 1
ATOM 707 O O . ASN A 1 94 ? -4.866 -5.533 3.684 1.00 78.19 94 ASN A O 1
ATOM 711 N N . ASP A 1 95 ? -6.133 -5.029 1.881 1.00 85.31 95 ASP A N 1
ATOM 712 C CA . ASP A 1 95 ? -6.936 -3.969 2.505 1.00 85.31 95 ASP A CA 1
ATOM 713 C C . ASP A 1 95 ? -7.997 -4.565 3.443 1.00 85.31 95 ASP A C 1
ATOM 715 O O . ASP A 1 95 ? -9.203 -4.476 3.221 1.00 85.31 95 ASP A O 1
ATOM 719 N N . CYS A 1 96 ? -7.533 -5.239 4.490 1.00 93.25 96 CYS A N 1
ATOM 720 C CA . CYS A 1 96 ? -8.376 -5.845 5.500 1.00 93.25 96 CYS A CA 1
ATOM 721 C C . CYS A 1 96 ? -8.109 -5.196 6.848 1.00 93.25 96 CYS A C 1
ATOM 723 O O . CYS A 1 96 ? -7.453 -5.771 7.714 1.00 93.25 96 CYS A O 1
ATOM 725 N N . PHE A 1 97 ? -8.619 -3.978 7.003 1.00 94.00 97 PHE A N 1
ATOM 726 C CA . PHE A 1 97 ? -8.473 -3.184 8.213 1.00 94.00 97 PHE A CA 1
ATOM 727 C C . PHE A 1 97 ? -9.842 -2.797 8.756 1.00 94.00 97 PHE A C 1
ATOM 729 O O . PHE A 1 97 ? -10.767 -2.468 8.008 1.00 94.00 97 PHE A O 1
ATOM 736 N N . ASN A 1 98 ? -9.953 -2.793 10.079 1.00 95.12 98 ASN A N 1
ATOM 737 C CA . ASN A 1 98 ? -10.998 -2.032 10.744 1.00 95.12 98 ASN A CA 1
ATOM 738 C C . ASN A 1 98 ? -10.684 -0.540 10.577 1.00 95.12 98 ASN A C 1
ATOM 740 O O . ASN A 1 98 ? -9.524 -0.129 10.545 1.00 95.12 98 ASN A O 1
ATOM 744 N N . ARG A 1 99 ? -11.720 0.280 10.459 1.00 94.81 99 ARG A N 1
ATOM 745 C CA . ARG A 1 99 ? -11.591 1.725 10.254 1.00 94.81 99 ARG A CA 1
ATOM 746 C C . ARG A 1 99 ? -11.731 2.524 11.545 1.00 94.81 99 ARG A C 1
ATOM 748 O O . ARG A 1 99 ? -11.398 3.699 11.535 1.00 94.81 99 ARG A O 1
ATOM 755 N N . ILE A 1 100 ? -12.214 1.893 12.616 1.00 94.12 100 ILE A N 1
ATOM 756 C CA . ILE A 1 100 ? -12.461 2.522 13.916 1.00 94.12 100 ILE A CA 1
ATOM 757 C C . ILE A 1 100 ? -12.058 1.581 15.070 1.00 94.12 100 ILE A C 1
ATOM 759 O O . ILE A 1 100 ? -12.175 0.360 14.913 1.00 94.12 100 ILE A O 1
ATOM 763 N N . PRO A 1 101 ? -11.691 2.119 16.251 1.00 94.31 101 PRO A N 1
ATOM 764 C CA . PRO A 1 101 ? -11.283 1.333 17.424 1.00 94.31 101 PRO A CA 1
ATOM 765 C C . PRO A 1 101 ? -12.331 0.362 17.992 1.00 94.31 101 PRO A C 1
ATOM 767 O O . PRO A 1 101 ? -12.003 -0.592 18.698 1.00 94.31 101 PRO A O 1
ATOM 770 N N . CYS A 1 102 ? -13.611 0.608 17.703 1.00 94.75 102 CYS A N 1
ATOM 771 C CA . CYS A 1 102 ? -14.741 -0.086 18.328 1.00 94.75 102 CYS A CA 1
ATOM 772 C C . CYS A 1 102 ? -15.199 -1.357 17.619 1.00 94.75 102 CYS A C 1
ATOM 774 O O . CYS A 1 102 ? -16.142 -2.011 18.073 1.00 94.75 102 CYS A O 1
ATOM 776 N N . CYS A 1 103 ? -14.557 -1.718 16.512 1.00 95.00 103 CYS A N 1
ATOM 777 C CA . CYS A 1 103 ? -15.011 -2.804 15.661 1.00 95.00 103 CYS A CA 1
ATOM 778 C C . CYS A 1 103 ? -15.066 -4.160 16.370 1.00 95.00 103 CYS A C 1
ATOM 780 O O . CYS A 1 103 ? -16.055 -4.877 16.220 1.00 95.00 103 CYS A O 1
ATOM 782 N N . GLU A 1 104 ? -14.063 -4.514 17.177 1.00 93.12 104 GLU A N 1
ATOM 783 C CA . GLU A 1 104 ? -14.060 -5.786 17.907 1.00 93.12 104 GLU A CA 1
ATOM 784 C C . GLU A 1 104 ? -15.162 -5.843 18.964 1.00 93.12 104 GLU A C 1
ATOM 786 O O . GLU A 1 104 ? -15.810 -6.878 19.122 1.00 93.12 104 GLU A O 1
ATOM 791 N N . GLN A 1 105 ? -15.407 -4.741 19.677 1.00 94.12 105 GLN A N 1
ATOM 792 C CA . GLN A 1 105 ? -16.468 -4.688 20.679 1.00 94.12 105 GLN A CA 1
ATOM 793 C C . GLN A 1 105 ? -17.850 -4.773 20.028 1.00 94.12 105 GLN A C 1
ATOM 795 O O . GLN A 1 105 ? -18.666 -5.599 20.429 1.00 94.12 105 GLN A O 1
ATOM 800 N N . TRP A 1 106 ? -18.108 -3.979 18.989 1.00 94.56 106 TRP A N 1
ATOM 801 C CA . TRP A 1 106 ? -19.392 -4.018 18.292 1.00 94.56 106 TRP A CA 1
ATOM 802 C C . TRP A 1 106 ? -19.636 -5.362 17.606 1.00 94.56 106 TRP A C 1
ATOM 804 O O . TRP A 1 106 ? -20.770 -5.833 17.591 1.00 94.56 106 TRP A O 1
ATOM 814 N N . ALA A 1 107 ? -18.594 -6.025 17.096 1.00 95.19 107 ALA A N 1
ATOM 815 C CA . ALA A 1 107 ? -18.709 -7.380 16.568 1.00 95.19 107 ALA A CA 1
ATOM 816 C C . ALA A 1 107 ? -19.128 -8.385 17.656 1.00 95.19 107 ALA A C 1
ATOM 818 O O . ALA A 1 107 ? -20.069 -9.149 17.435 1.00 95.19 107 ALA A O 1
ATOM 819 N N . LYS A 1 108 ? -18.502 -8.337 18.845 1.00 94.69 108 LYS A N 1
ATOM 820 C CA . LYS A 1 108 ? -18.871 -9.171 20.008 1.00 94.69 108 LYS A CA 1
ATOM 821 C C . LYS A 1 108 ? -20.307 -8.925 20.477 1.00 94.69 108 LYS A C 1
ATOM 823 O O . LYS A 1 108 ? -20.994 -9.864 20.857 1.00 94.69 108 LYS A O 1
ATOM 828 N N . GLU A 1 109 ? -20.778 -7.684 20.401 1.00 94.12 109 GLU A N 1
ATOM 829 C CA . GLU A 1 109 ? -22.154 -7.291 20.740 1.00 94.12 109 GLU A CA 1
ATOM 830 C C . GLU A 1 109 ? -23.188 -7.655 19.647 1.00 94.12 109 GLU A C 1
ATOM 832 O O . GLU A 1 109 ? -24.350 -7.259 19.731 1.00 94.12 109 GLU A O 1
ATOM 837 N N . GLY A 1 110 ? -22.792 -8.393 18.602 1.00 95.56 110 GLY A N 1
ATOM 838 C CA . GLY A 1 110 ? -23.687 -8.846 17.532 1.00 95.56 110 GLY A CA 1
ATOM 839 C C . GLY A 1 110 ? -23.881 -7.847 16.387 1.00 95.56 110 GLY A C 1
ATOM 840 O O . GLY A 1 110 ? -24.707 -8.080 15.501 1.00 95.56 110 GLY A O 1
ATOM 841 N N . GLY A 1 111 ? -23.100 -6.763 16.351 1.00 95.00 111 GLY A N 1
ATOM 842 C CA . GLY A 1 111 ? -23.165 -5.712 15.332 1.00 95.00 111 GLY A CA 1
ATOM 843 C C . GLY A 1 111 ? -23.076 -6.247 13.904 1.00 95.00 111 GLY A C 1
ATOM 844 O O . GLY A 1 111 ? -23.793 -5.781 13.024 1.00 95.00 111 GLY A O 1
ATOM 845 N N . CYS A 1 112 ? -22.258 -7.276 13.662 1.00 97.06 112 CYS A N 1
ATOM 846 C CA . CYS A 1 112 ? -22.096 -7.874 12.331 1.00 97.06 112 CYS A CA 1
ATOM 847 C C . CYS A 1 112 ? -23.406 -8.427 11.738 1.00 97.06 112 CYS A C 1
ATOM 849 O O . CYS A 1 112 ? -23.502 -8.594 10.521 1.00 97.06 112 CYS A O 1
ATOM 851 N N . TYR A 1 113 ? -24.401 -8.710 12.584 1.00 96.50 113 TYR A N 1
ATOM 852 C CA . TYR A 1 113 ? -25.710 -9.230 12.192 1.00 96.50 113 TYR A CA 1
ATOM 853 C C . TYR A 1 113 ? -26.804 -8.165 12.252 1.00 96.50 113 TYR A C 1
ATOM 855 O O . TYR A 1 113 ? -27.682 -8.159 11.390 1.00 96.50 113 TYR A O 1
ATOM 863 N N . THR A 1 114 ? -26.747 -7.275 13.246 1.00 94.69 114 THR A N 1
ATOM 864 C CA . THR A 1 114 ? -27.767 -6.244 13.487 1.00 94.69 114 THR A CA 1
ATOM 865 C C . THR A 1 114 ? -27.554 -4.983 12.648 1.00 94.69 114 THR A C 1
ATOM 867 O O . THR A 1 114 ? -28.529 -4.383 12.210 1.00 94.69 114 THR A O 1
ATOM 870 N N . ASP A 1 115 ? -26.304 -4.619 12.347 1.00 91.50 115 ASP A N 1
ATOM 871 C CA . ASP A 1 115 ? -25.935 -3.482 11.496 1.00 91.50 115 ASP A CA 1
ATOM 872 C C . ASP A 1 115 ? -24.957 -3.916 10.390 1.00 91.50 115 ASP A C 1
ATOM 874 O O . ASP A 1 115 ? -23.813 -3.463 10.284 1.00 91.50 115 ASP A O 1
ATOM 878 N N . LYS A 1 116 ? -25.422 -4.860 9.560 1.00 94.56 116 LYS A N 1
ATOM 879 C CA . LYS A 1 116 ? -24.615 -5.553 8.540 1.00 94.56 116 LYS A CA 1
ATOM 880 C C . LYS A 1 116 ? -23.866 -4.593 7.617 1.00 94.56 116 LYS A C 1
ATOM 882 O O . LYS A 1 116 ? -22.707 -4.844 7.297 1.00 94.56 116 LYS A O 1
ATOM 887 N N . TYR A 1 117 ? -24.528 -3.523 7.171 1.00 93.69 117 TYR A N 1
ATOM 888 C CA . TYR A 1 117 ? -23.967 -2.588 6.197 1.00 93.69 117 TYR A CA 1
ATOM 889 C C . TYR A 1 117 ? -22.811 -1.776 6.791 1.00 93.69 117 TYR A C 1
ATOM 891 O O . TYR A 1 117 ? -21.709 -1.792 6.241 1.00 93.69 117 TYR A O 1
ATOM 899 N N . HIS A 1 118 ? -23.021 -1.118 7.936 1.00 92.06 118 HIS A N 1
ATOM 900 C CA . HIS A 1 118 ? -21.967 -0.312 8.556 1.00 92.06 118 HIS A CA 1
ATOM 901 C C . HIS A 1 118 ? -20.820 -1.193 9.043 1.00 92.06 118 HIS A C 1
ATOM 903 O O . HIS A 1 118 ? -19.656 -0.877 8.806 1.00 92.06 118 HIS A O 1
ATOM 909 N N . MET A 1 119 ? -21.128 -2.340 9.642 1.00 95.31 119 MET A N 1
ATOM 910 C CA . MET A 1 119 ? -20.099 -3.248 10.132 1.00 95.31 119 MET A CA 1
ATOM 911 C C . MET A 1 119 ? -19.282 -3.874 8.999 1.00 95.31 119 MET A C 1
ATOM 913 O O . MET A 1 119 ? -18.071 -4.001 9.134 1.00 95.31 119 MET A O 1
ATOM 917 N N . ALA A 1 120 ? -19.880 -4.196 7.849 1.00 93.69 120 ALA A N 1
ATOM 918 C CA . ALA A 1 120 ? -19.108 -4.642 6.688 1.00 93.69 120 ALA A CA 1
ATOM 919 C C . ALA A 1 120 ? -18.208 -3.530 6.122 1.00 93.69 120 ALA A C 1
ATOM 921 O O . ALA A 1 120 ? -17.094 -3.815 5.692 1.00 93.69 120 ALA A O 1
ATOM 922 N N . LYS A 1 121 ? -18.670 -2.273 6.140 1.00 93.19 121 LYS A N 1
ATOM 923 C CA . LYS A 1 121 ? -17.930 -1.125 5.597 1.00 93.19 121 LYS A CA 1
ATOM 924 C C . LYS A 1 121 ? -16.772 -0.671 6.492 1.00 93.19 121 LYS A C 1
ATOM 926 O O . LYS A 1 121 ? -15.694 -0.369 5.989 1.00 93.19 121 LYS A O 1
ATOM 931 N N . PHE A 1 122 ? -16.995 -0.594 7.802 1.00 94.88 122 PHE A N 1
ATOM 932 C CA . PHE A 1 122 ? -16.025 -0.046 8.757 1.00 94.88 122 PHE A CA 1
ATOM 933 C C . PHE A 1 122 ? -15.283 -1.123 9.547 1.00 94.88 122 PHE A C 1
ATOM 935 O O . PHE A 1 122 ? -14.164 -0.887 9.983 1.00 94.88 122 PHE A O 1
ATOM 942 N N . CYS A 1 123 ? -15.870 -2.303 9.718 1.00 96.06 123 CYS A N 1
ATOM 943 C CA . CYS A 1 123 ? -15.379 -3.351 10.613 1.00 96.06 123 CYS A CA 1
ATOM 944 C C . CYS A 1 123 ? -15.197 -4.686 9.884 1.00 96.06 123 CYS A C 1
ATOM 946 O O . CYS A 1 123 ? -15.478 -5.756 10.428 1.00 96.06 123 CYS A O 1
ATOM 948 N N . ALA A 1 124 ? -14.741 -4.619 8.629 1.00 94.62 124 ALA A N 1
ATOM 949 C CA . ALA A 1 124 ? -14.606 -5.772 7.747 1.00 94.62 124 ALA A CA 1
ATOM 950 C C . ALA A 1 124 ? -13.779 -6.903 8.382 1.00 94.62 124 ALA A C 1
ATOM 952 O O . ALA A 1 124 ? -14.193 -8.062 8.325 1.00 94.62 124 ALA A O 1
ATOM 953 N N . ALA A 1 125 ? -12.659 -6.571 9.035 1.00 94.56 125 ALA A N 1
ATOM 954 C CA . ALA A 1 125 ? -11.807 -7.555 9.698 1.00 94.56 125 ALA A CA 1
ATOM 955 C C . ALA A 1 125 ? -12.499 -8.169 10.928 1.00 94.56 125 ALA A C 1
ATOM 957 O O . ALA A 1 125 ? -12.572 -9.391 11.041 1.00 94.56 125 ALA A O 1
ATOM 958 N N . ALA A 1 126 ? -13.075 -7.346 11.815 1.00 95.19 126 ALA A N 1
ATOM 959 C CA . ALA A 1 126 ? -13.770 -7.830 13.015 1.00 95.19 126 ALA A CA 1
ATOM 960 C C . ALA A 1 126 ? -15.003 -8.699 12.699 1.00 95.19 126 ALA A C 1
ATOM 962 O O . ALA A 1 126 ? -15.318 -9.617 13.452 1.00 95.19 126 ALA A O 1
ATOM 963 N N . CYS A 1 127 ? -15.678 -8.449 11.573 1.00 96.25 127 CYS A N 1
ATOM 964 C CA . CYS A 1 127 ? -16.812 -9.250 11.106 1.00 96.25 127 CYS A CA 1
ATOM 965 C C . CYS A 1 127 ? -16.439 -10.402 10.165 1.00 96.25 127 CYS A C 1
ATOM 967 O O . CYS A 1 127 ? -17.333 -11.002 9.563 1.00 96.25 127 CYS A O 1
ATOM 969 N N . GLY A 1 128 ? -15.145 -10.689 9.983 1.00 93.75 128 GLY A N 1
ATOM 970 C CA . GLY A 1 128 ? -14.679 -11.787 9.133 1.00 93.75 128 GLY A CA 1
ATOM 971 C C . GLY A 1 128 ? -15.048 -11.637 7.652 1.00 93.75 128 GLY A C 1
ATOM 972 O O . GLY A 1 128 ? -15.176 -12.634 6.946 1.00 93.75 128 GLY A O 1
ATOM 973 N N . LYS A 1 129 ? -15.253 -10.406 7.164 1.00 94.56 129 LYS A N 1
ATOM 974 C CA . LYS A 1 129 ? -15.506 -10.111 5.739 1.00 94.56 129 LYS A CA 1
ATOM 975 C C . LYS A 1 129 ? -14.240 -10.148 4.893 1.00 94.56 129 LYS A C 1
ATOM 977 O O . LYS A 1 129 ? -14.315 -10.246 3.674 1.00 94.56 129 LYS A O 1
ATOM 982 N N . CYS A 1 130 ? -13.093 -10.084 5.547 1.00 92.94 130 CYS A N 1
ATOM 983 C CA . CYS A 1 130 ? -11.781 -10.230 4.954 1.00 92.94 130 CYS A CA 1
ATOM 984 C C . CYS A 1 130 ? -10.854 -10.910 5.972 1.00 92.94 130 CYS A C 1
ATOM 986 O O . CYS A 1 130 ? -11.173 -11.002 7.160 1.00 92.94 130 CYS A O 1
ATOM 988 N N . ARG A 1 131 ? -9.700 -11.394 5.508 1.00 91.12 131 ARG A N 1
ATOM 989 C CA . ARG A 1 131 ? -8.686 -12.024 6.359 1.00 91.12 131 ARG A CA 1
ATOM 990 C C . ARG A 1 131 ? -7.516 -11.056 6.545 1.00 91.12 131 ARG A C 1
ATOM 992 O O . ARG A 1 131 ? -6.829 -10.828 5.557 1.00 91.12 131 ARG A O 1
ATOM 999 N N . PRO A 1 132 ? -7.243 -10.516 7.745 1.00 91.38 132 PRO A N 1
ATOM 1000 C CA . PRO A 1 132 ? -6.131 -9.589 7.943 1.00 91.38 132 PRO A CA 1
ATOM 1001 C C . PRO A 1 132 ? -4.772 -10.290 7.834 1.00 91.38 132 PRO A C 1
ATOM 1003 O O . PRO A 1 132 ? -4.644 -11.484 8.112 1.00 91.38 132 PRO A O 1
ATOM 1006 N N . SER A 1 133 ? -3.745 -9.537 7.434 1.00 88.56 133 SER A N 1
ATOM 1007 C CA . SER A 1 133 ? -2.346 -9.995 7.381 1.00 88.56 133 SER A CA 1
ATOM 1008 C C . SER A 1 133 ? -1.548 -9.685 8.654 1.00 88.56 133 SER A C 1
ATOM 1010 O O . SER A 1 133 ? -0.359 -9.982 8.717 1.00 88.56 133 SER A O 1
ATOM 1012 N N . TYR A 1 134 ? -2.179 -9.068 9.653 1.00 88.81 134 TYR A N 1
ATOM 1013 C CA . TYR A 1 134 ? -1.584 -8.712 10.941 1.00 88.81 134 TYR A CA 1
ATOM 1014 C C . TYR A 1 134 ? -2.145 -9.583 12.070 1.00 88.81 134 TYR A C 1
ATOM 1016 O O . TYR A 1 134 ? -3.210 -10.190 11.953 1.00 88.81 134 TYR A O 1
ATOM 1024 N N . ASN A 1 135 ? -1.429 -9.627 13.194 1.00 85.81 135 ASN A N 1
ATOM 1025 C CA . ASN A 1 135 ? -1.885 -10.332 14.385 1.00 85.81 135 ASN A CA 1
ATOM 1026 C C . ASN A 1 135 ? -2.984 -9.519 15.092 1.00 85.81 135 ASN A C 1
ATOM 1028 O O . ASN A 1 135 ? -2.719 -8.429 15.595 1.00 85.81 135 ASN A O 1
ATOM 1032 N N . ILE A 1 136 ? -4.206 -10.055 15.132 1.00 83.06 136 ILE A N 1
ATOM 1033 C CA . ILE A 1 136 ? -5.365 -9.408 15.768 1.00 83.06 136 ILE A CA 1
ATOM 1034 C C . ILE A 1 136 ? -5.209 -9.346 17.296 1.00 83.06 136 ILE A C 1
ATOM 1036 O O . ILE A 1 136 ? -5.686 -8.399 17.915 1.00 83.06 136 ILE A O 1
ATOM 1040 N N . SER A 1 137 ? -4.511 -10.312 17.901 1.00 81.94 137 SER A N 1
ATOM 1041 C CA . SER A 1 137 ? -4.327 -10.402 19.354 1.00 81.94 137 SER A CA 1
ATOM 1042 C C . SER A 1 137 ? -3.335 -9.376 19.900 1.00 81.94 137 SER A C 1
ATOM 1044 O O . SER A 1 137 ? -3.359 -9.083 21.091 1.00 81.94 137 SER A O 1
ATOM 1046 N N . ASN A 1 138 ? -2.451 -8.834 19.054 1.00 87.12 138 ASN A N 1
ATOM 1047 C CA . ASN A 1 138 ? -1.552 -7.766 19.470 1.00 87.12 138 ASN A CA 1
ATOM 1048 C C . ASN A 1 138 ? -2.250 -6.411 19.316 1.00 87.12 138 ASN A C 1
ATOM 1050 O O . ASN A 1 138 ? -2.304 -5.824 18.233 1.00 87.12 138 ASN A O 1
ATOM 1054 N N . GLU A 1 139 ? -2.798 -5.930 20.426 1.00 86.56 139 GLU A N 1
ATOM 1055 C CA . GLU A 1 139 ? -3.510 -4.661 20.476 1.00 86.56 139 GLU A CA 1
ATOM 1056 C C . GLU A 1 139 ? -2.598 -3.439 20.333 1.00 86.56 139 GLU A C 1
ATOM 1058 O O . GLU A 1 139 ? -3.062 -2.414 19.840 1.00 86.56 139 GLU A O 1
ATOM 1063 N N . CYS A 1 140 ? -1.331 -3.529 20.741 1.00 92.50 140 CYS A N 1
ATOM 1064 C CA . CYS A 1 140 ? -0.355 -2.442 20.665 1.00 92.50 140 CYS A CA 1
ATOM 1065 C C . CYS A 1 140 ? 0.676 -2.748 19.574 1.00 92.50 140 CYS A C 1
ATOM 1067 O O . CYS A 1 140 ? 1.821 -3.113 19.839 1.00 92.50 140 CYS A O 1
ATOM 1069 N N . ASN A 1 141 ? 0.261 -2.623 18.317 1.00 93.19 141 ASN A N 1
ATOM 1070 C CA . ASN A 1 141 ? 1.181 -2.714 17.193 1.00 93.19 141 ASN A CA 1
ATOM 1071 C C . ASN A 1 141 ? 0.706 -1.863 16.020 1.00 93.19 141 ASN A C 1
ATOM 1073 O O . ASN A 1 141 ? -0.484 -1.576 15.879 1.00 93.19 141 ASN A O 1
ATOM 1077 N N . ASP A 1 142 ? 1.648 -1.513 15.154 1.00 94.75 142 ASP A N 1
ATOM 1078 C CA . ASP A 1 142 ? 1.334 -0.950 13.853 1.00 94.75 142 ASP A CA 1
ATOM 1079 C C . ASP A 1 142 ? 0.925 -2.077 12.903 1.00 94.75 142 ASP A C 1
ATOM 1081 O O . ASP A 1 142 ? 1.675 -3.014 12.624 1.00 94.75 142 ASP A O 1
ATOM 1085 N N . ARG A 1 143 ? -0.314 -1.998 12.431 1.00 92.88 143 ARG A N 1
ATOM 1086 C CA . ARG A 1 143 ? -0.941 -2.961 11.523 1.00 92.88 143 ARG A CA 1
ATOM 1087 C C . ARG A 1 143 ? -0.709 -2.590 10.063 1.00 92.88 143 ARG A C 1
ATOM 1089 O O . ARG A 1 143 ? -0.758 -3.466 9.203 1.00 92.88 143 ARG A O 1
ATOM 1096 N N . HIS A 1 144 ? -0.435 -1.315 9.785 1.00 93.44 144 HIS A N 1
ATOM 1097 C CA . HIS A 1 144 ? -0.169 -0.814 8.443 1.00 93.44 144 HIS A CA 1
ATOM 1098 C C . HIS A 1 144 ? 1.304 -0.426 8.256 1.00 93.44 144 HIS A C 1
ATOM 1100 O O . HIS A 1 144 ? 1.913 0.229 9.100 1.00 93.44 144 HIS A O 1
ATOM 1106 N N . VAL A 1 145 ? 1.876 -0.777 7.103 1.00 91.75 145 VAL A N 1
ATOM 1107 C CA . VAL A 1 145 ? 3.293 -0.518 6.781 1.00 91.75 145 VAL A CA 1
ATOM 1108 C C . VAL A 1 145 ? 3.658 0.972 6.792 1.00 91.75 145 VAL A C 1
ATOM 1110 O O . VAL A 1 145 ? 4.778 1.335 7.139 1.00 91.75 145 VAL A O 1
ATOM 1113 N N . SER A 1 146 ? 2.701 1.842 6.463 1.00 94.31 146 SER A N 1
ATOM 1114 C CA . SER A 1 146 ? 2.880 3.299 6.421 1.00 94.31 146 SER A CA 1
ATOM 1115 C C . SER A 1 146 ? 2.646 4.009 7.757 1.00 94.31 146 SER A C 1
ATOM 1117 O O . SER A 1 146 ? 2.758 5.229 7.790 1.00 94.31 146 SER A O 1
ATOM 1119 N N . CYS A 1 147 ? 2.362 3.310 8.865 1.00 96.88 147 CYS A N 1
ATOM 1120 C CA . CYS A 1 147 ? 2.076 3.967 10.151 1.00 96.88 147 CYS A CA 1
ATOM 1121 C C . CYS A 1 147 ? 3.173 4.948 10.590 1.00 96.88 147 CYS A C 1
ATOM 1123 O O . CYS A 1 147 ? 2.875 6.059 11.025 1.00 96.88 147 CYS A O 1
ATOM 1125 N N . LYS A 1 148 ? 4.445 4.577 10.401 1.00 97.56 148 LYS A N 1
ATOM 1126 C CA . LYS A 1 148 ? 5.582 5.447 10.724 1.00 97.56 148 LYS A CA 1
ATOM 1127 C C . LYS A 1 148 ? 5.617 6.708 9.856 1.00 97.56 148 LYS A C 1
ATOM 1129 O O . LYS A 1 148 ? 5.927 7.782 10.360 1.00 97.56 148 LYS A O 1
ATOM 1134 N N . GLN A 1 149 ? 5.308 6.579 8.565 1.00 97.31 149 GLN A N 1
ATOM 1135 C CA . GLN A 1 149 ? 5.233 7.717 7.648 1.00 97.31 149 GLN A CA 1
ATOM 1136 C C . GLN A 1 149 ? 4.071 8.637 8.032 1.00 97.31 149 GLN A C 1
ATOM 1138 O O . GLN A 1 149 ? 4.280 9.825 8.242 1.00 97.31 149 GLN A O 1
ATOM 1143 N N . TRP A 1 150 ? 2.876 8.078 8.217 1.00 97.94 150 TRP A N 1
ATOM 1144 C CA . TRP A 1 150 ? 1.683 8.842 8.569 1.00 97.94 150 TRP A CA 1
ATOM 1145 C C . TRP A 1 150 ? 1.803 9.563 9.908 1.00 97.94 150 TRP A C 1
ATOM 1147 O O . TRP A 1 150 ? 1.318 10.681 10.057 1.00 97.94 150 TRP A O 1
ATOM 1157 N N . LYS A 1 151 ? 2.501 8.961 10.875 1.00 97.69 151 LYS A N 1
ATOM 1158 C CA . LYS A 1 151 ? 2.885 9.644 12.111 1.00 97.69 151 LYS A CA 1
ATOM 1159 C C . LYS A 1 151 ? 3.706 10.904 11.822 1.00 97.69 151 LYS A C 1
ATOM 1161 O O . LYS A 1 151 ? 3.397 11.955 12.370 1.00 97.69 151 LYS A O 1
ATOM 1166 N N . ASN A 1 152 ? 4.735 10.805 10.978 1.00 97.62 152 ASN A N 1
ATOM 1167 C CA . ASN A 1 152 ? 5.587 11.947 10.626 1.00 97.62 152 ASN A CA 1
ATOM 1168 C C . ASN A 1 152 ? 4.816 13.036 9.860 1.00 97.62 152 ASN A C 1
ATOM 1170 O O . ASN A 1 152 ? 5.164 14.208 9.940 1.00 97.62 152 ASN A O 1
ATOM 1174 N N . GLU A 1 153 ? 3.761 12.646 9.148 1.00 96.88 153 GLU A N 1
ATOM 1175 C CA . GLU A 1 153 ? 2.825 13.531 8.445 1.00 96.88 153 GLU A CA 1
ATOM 1176 C C . GLU A 1 153 ? 1.679 14.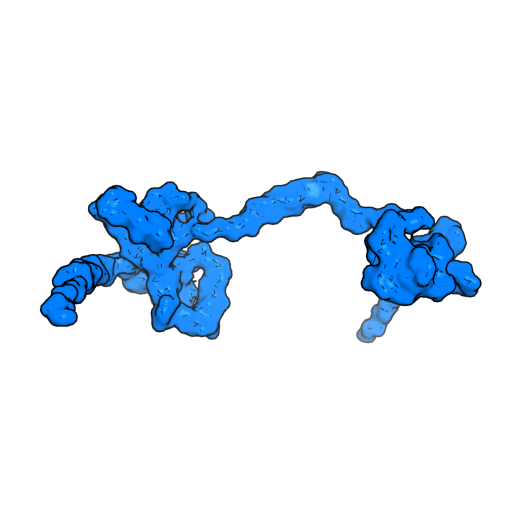041 9.353 1.00 96.88 153 GLU A C 1
ATOM 1178 O O . GLU A 1 153 ? 0.763 14.704 8.879 1.00 96.88 153 GLU A O 1
ATOM 1183 N N . ASN A 1 154 ? 1.731 13.778 10.667 1.00 96.31 154 ASN A N 1
ATOM 1184 C CA . ASN A 1 154 ? 0.749 14.198 11.679 1.00 96.31 154 ASN A CA 1
ATOM 1185 C C . ASN A 1 154 ? -0.676 13.635 11.510 1.00 96.31 154 ASN A C 1
ATOM 1187 O O . ASN A 1 154 ? -1.636 14.206 12.022 1.00 96.31 154 ASN A O 1
ATOM 1191 N N . HIS A 1 155 ? -0.834 12.468 10.883 1.00 97.81 155 HIS A N 1
ATOM 1192 C CA . HIS A 1 155 ? -2.147 11.826 10.724 1.00 97.81 155 HIS A CA 1
ATOM 1193 C C . HIS A 1 155 ? -2.705 11.181 11.999 1.00 97.81 155 HIS A C 1
ATOM 1195 O O . HIS A 1 155 ? -3.852 10.750 12.001 1.00 97.81 155 HIS A O 1
ATOM 1201 N N . CYS A 1 156 ? -1.939 11.107 13.092 1.00 97.12 156 CYS A N 1
ATOM 1202 C CA . CYS A 1 156 ? -2.410 10.531 14.359 1.00 97.12 156 CYS A CA 1
ATOM 1203 C C . CYS A 1 156 ? -3.600 11.282 14.989 1.00 97.12 156 CYS A C 1
ATOM 1205 O O . CYS A 1 156 ? -4.167 10.791 15.961 1.00 97.12 156 CYS A O 1
ATOM 1207 N N . PHE A 1 157 ? -3.960 12.453 14.458 1.00 94.50 157 PHE A N 1
ATOM 1208 C CA . PHE A 1 157 ? -4.997 13.336 14.982 1.00 94.50 157 PHE A CA 1
ATOM 1209 C C . PHE A 1 157 ? -5.913 13.848 13.860 1.00 94.50 157 PHE A C 1
ATOM 1211 O O . PHE A 1 157 ? -5.602 13.737 12.671 1.00 94.50 157 PHE A O 1
ATOM 1218 N N . GLY A 1 158 ? -7.039 14.457 14.239 1.00 94.19 158 GLY A N 1
ATOM 1219 C CA . GLY A 1 158 ? -8.013 15.006 13.295 1.00 94.19 158 GLY A CA 1
ATOM 1220 C C . GLY A 1 158 ? -8.758 13.903 12.548 1.00 94.19 158 GLY A C 1
ATOM 1221 O O . GLY A 1 158 ? -8.990 12.837 13.088 1.00 94.19 158 GLY A O 1
ATOM 1222 N N . ASN A 1 159 ? -9.098 14.122 11.279 1.00 92.69 159 ASN A N 1
ATOM 1223 C CA . ASN A 1 159 ? -9.988 13.221 10.525 1.00 92.69 159 ASN A CA 1
ATOM 1224 C C . ASN A 1 159 ? -9.471 11.778 10.337 1.00 92.69 159 ASN A C 1
ATOM 1226 O O . ASN A 1 159 ? -10.213 10.925 9.856 1.00 92.69 159 ASN A O 1
ATOM 1230 N N . SER A 1 160 ? -8.191 11.516 10.610 1.00 95.75 160 SER A N 1
ATOM 1231 C CA . SER A 1 160 ? -7.570 10.187 10.491 1.00 95.75 160 SER A CA 1
ATOM 1232 C C . SER A 1 160 ? -7.396 9.484 11.841 1.00 95.75 160 SER A C 1
ATOM 1234 O O . SER A 1 160 ? -6.939 8.340 11.864 1.00 95.75 160 SER A O 1
ATOM 1236 N N . ASP A 1 161 ? -7.758 10.140 12.945 1.00 95.00 161 ASP A N 1
ATOM 1237 C CA . ASP A 1 161 ? -7.526 9.668 14.309 1.00 95.00 161 ASP A CA 1
ATOM 1238 C C . ASP A 1 161 ? -8.094 8.268 14.562 1.00 95.00 161 ASP A C 1
ATOM 1240 O O . ASP A 1 161 ? -7.379 7.412 15.067 1.00 95.00 161 ASP A O 1
ATOM 1244 N N . ASP A 1 162 ? -9.314 7.983 14.117 1.00 95.19 162 ASP A N 1
ATOM 1245 C CA . ASP A 1 162 ? -9.974 6.690 14.276 1.00 95.19 162 ASP A CA 1
ATOM 1246 C C . ASP A 1 162 ? -9.202 5.563 13.589 1.00 95.19 162 ASP A C 1
ATOM 1248 O O . ASP A 1 162 ? -8.963 4.498 14.170 1.00 95.19 162 ASP A O 1
ATOM 1252 N N . PHE A 1 163 ? -8.767 5.803 12.353 1.00 95.88 163 PHE A N 1
ATOM 1253 C CA . PHE A 1 163 ? -8.009 4.811 11.606 1.00 95.88 163 PHE A CA 1
ATOM 1254 C C . PHE A 1 163 ? -6.634 4.589 12.239 1.00 95.88 163 PHE A C 1
ATOM 1256 O O . PHE A 1 163 ? -6.180 3.447 12.349 1.00 95.88 163 PHE A O 1
ATOM 1263 N N . MET A 1 164 ? -5.979 5.663 12.678 1.00 96.44 164 MET A N 1
ATOM 1264 C CA . MET A 1 164 ? -4.658 5.600 13.296 1.00 96.44 164 MET A CA 1
ATOM 1265 C C . MET A 1 164 ? -4.704 4.986 14.700 1.00 96.44 164 MET A C 1
ATOM 1267 O O . MET A 1 164 ? -3.824 4.202 15.052 1.00 96.44 164 MET A O 1
ATOM 1271 N N . ALA A 1 165 ? -5.752 5.255 15.475 1.00 95.44 165 ALA A N 1
ATOM 1272 C CA . ALA A 1 165 ? -6.009 4.631 16.767 1.00 95.44 165 ALA A CA 1
ATOM 1273 C C . ALA A 1 165 ? -6.354 3.144 16.637 1.00 95.44 165 ALA A C 1
ATOM 1275 O O . ALA A 1 165 ? -6.075 2.375 17.551 1.00 95.44 165 ALA A O 1
ATOM 1276 N N . GLU A 1 166 ? -6.906 2.708 15.504 1.00 95.00 166 GLU A N 1
ATOM 1277 C CA . GLU A 1 166 ? -7.168 1.290 15.248 1.00 95.00 166 GLU A CA 1
ATOM 1278 C C . GLU A 1 166 ? -5.952 0.544 14.676 1.00 95.00 166 GLU A C 1
ATOM 1280 O O . GLU A 1 166 ? -5.733 -0.630 14.991 1.00 95.00 166 GLU A O 1
ATOM 1285 N N . ASN A 1 167 ? -5.148 1.206 13.838 1.00 95.88 167 ASN A N 1
ATOM 1286 C CA . ASN A 1 167 ? -4.152 0.531 13.000 1.00 95.88 167 ASN A CA 1
ATOM 1287 C C . ASN A 1 167 ? -2.703 0.965 13.222 1.00 95.88 167 ASN A C 1
ATOM 1289 O O . ASN A 1 167 ? -1.811 0.277 12.738 1.00 95.88 167 ASN A O 1
ATOM 1293 N N . CYS A 1 168 ? -2.440 2.056 13.936 1.00 97.00 168 CYS A N 1
ATOM 1294 C CA . CYS A 1 168 ? -1.109 2.659 14.072 1.00 97.00 168 CYS A CA 1
ATOM 1295 C C . CYS A 1 168 ? -0.780 3.053 15.519 1.00 97.00 168 CYS A C 1
ATOM 1297 O O . CYS A 1 168 ? -0.147 4.079 15.782 1.00 97.00 168 CYS A O 1
ATOM 1299 N N . ARG A 1 169 ? -1.234 2.242 16.482 1.00 95.94 169 ARG A N 1
ATOM 1300 C CA . ARG A 1 169 ? -1.164 2.568 17.913 1.00 95.94 169 ARG A CA 1
ATOM 1301 C C . ARG A 1 169 ? 0.259 2.722 18.429 1.00 95.94 169 ARG A C 1
ATOM 1303 O O . ARG A 1 169 ? 0.498 3.612 19.241 1.00 95.94 169 ARG A O 1
ATOM 1310 N N . SER A 1 170 ? 1.195 1.898 17.958 1.00 96.38 170 SER A N 1
ATOM 1311 C CA . SER A 1 170 ? 2.593 1.984 18.391 1.00 96.38 170 SER A CA 1
ATOM 1312 C C . SER A 1 170 ? 3.235 3.269 17.873 1.00 96.38 170 SER A C 1
ATOM 1314 O O . SER A 1 170 ? 3.845 4.012 18.640 1.00 96.38 170 SER A O 1
ATOM 1316 N N . SER A 1 171 ? 3.056 3.578 16.587 1.00 97.50 171 SER A N 1
ATOM 1317 C CA . SER A 1 171 ? 3.565 4.811 15.985 1.0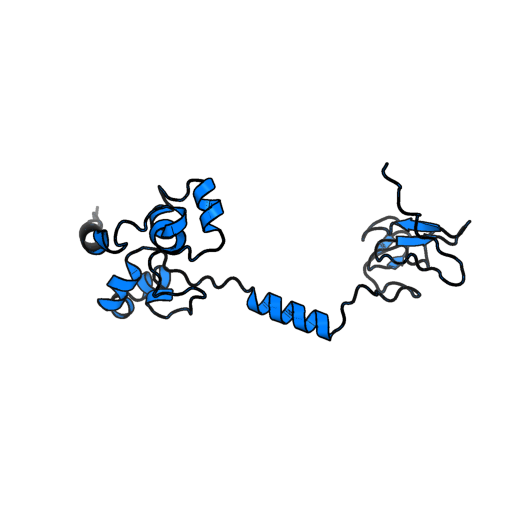0 97.50 171 SER A CA 1
ATOM 1318 C C . SER A 1 171 ? 2.968 6.057 16.640 1.00 97.50 171 SER A C 1
ATOM 1320 O O . SER A 1 171 ? 3.719 6.974 16.984 1.00 97.50 171 SER A O 1
ATOM 1322 N N . CYS A 1 172 ? 1.653 6.081 16.867 1.00 97.31 172 CYS A N 1
ATOM 1323 C CA . CYS A 1 172 ? 0.949 7.222 17.457 1.00 97.31 172 CYS A CA 1
ATOM 1324 C C . CYS A 1 172 ? 1.034 7.306 18.991 1.00 97.31 172 CYS A C 1
ATOM 1326 O O . CYS A 1 172 ? 0.520 8.259 19.565 1.00 97.31 172 CYS A O 1
ATOM 1328 N N . GLY A 1 173 ? 1.674 6.346 19.670 1.00 96.06 173 GLY A N 1
ATOM 1329 C CA . GLY A 1 173 ? 1.813 6.364 21.132 1.00 96.06 173 GLY A CA 1
ATOM 1330 C C . GLY A 1 173 ? 0.513 6.080 21.899 1.00 96.06 173 GLY A C 1
ATOM 1331 O O . GLY A 1 173 ? 0.389 6.453 23.059 1.00 96.06 173 GLY A O 1
ATOM 1332 N N . LEU A 1 174 ? -0.450 5.395 21.278 1.00 95.31 174 LEU A N 1
ATOM 1333 C CA . LEU A 1 174 ? -1.800 5.135 21.809 1.00 95.31 174 LEU A CA 1
ATOM 1334 C C . LEU A 1 174 ? -1.919 3.781 22.531 1.00 95.31 174 LEU A C 1
ATOM 1336 O O . LEU A 1 174 ? -2.999 3.201 22.651 1.00 95.31 174 LEU A O 1
ATOM 1340 N N . CYS A 1 175 ? -0.794 3.223 22.968 1.00 94.81 175 CYS A N 1
ATOM 1341 C CA . CYS A 1 175 ? -0.766 1.931 23.649 1.00 94.81 175 CYS A CA 1
ATOM 1342 C C . CYS A 1 175 ? -1.054 2.017 25.151 1.00 94.81 175 CYS A C 1
ATOM 1344 O O . CYS A 1 175 ? -1.359 0.997 25.759 1.00 94.81 175 CYS A O 1
ATOM 1346 N N . GLY A 1 176 ? -0.956 3.211 25.745 1.00 92.44 176 GLY A N 1
ATOM 1347 C CA . GLY A 1 176 ? -1.189 3.417 27.178 1.00 92.44 176 GLY A CA 1
ATOM 1348 C C . GLY A 1 176 ? -2.662 3.356 27.593 1.00 92.44 176 GLY A C 1
ATOM 1349 O O . GLY A 1 176 ? -2.954 3.208 28.775 1.00 92.44 176 GLY A O 1
ATOM 1350 N N . THR A 1 177 ? -3.589 3.452 26.640 1.00 90.31 177 THR A N 1
ATOM 1351 C CA . THR A 1 177 ? -5.034 3.428 26.885 1.00 90.31 177 THR A CA 1
ATOM 1352 C C . THR A 1 177 ? -5.693 2.322 26.067 1.00 90.31 177 THR A C 1
ATOM 1354 O O . THR A 1 177 ? -5.312 2.119 24.913 1.00 90.31 177 THR A O 1
ATOM 1357 N N . PRO A 1 178 ? -6.678 1.586 26.609 1.00 91.44 178 PRO A N 1
ATOM 1358 C CA . PRO A 1 178 ? -7.461 0.631 25.831 1.00 91.44 178 PRO A CA 1
ATOM 1359 C C . PRO A 1 178 ? -8.192 1.330 24.683 1.00 91.44 178 PRO A C 1
ATOM 1361 O O . PRO A 1 178 ? -8.795 2.384 24.865 1.00 91.44 178 PRO A O 1
ATOM 1364 N N . LYS A 1 179 ? -8.194 0.727 23.493 1.00 90.56 179 LYS A N 1
ATOM 1365 C CA . LYS A 1 179 ? -8.822 1.341 22.312 1.00 90.56 179 LYS A CA 1
ATOM 1366 C C . LYS A 1 179 ? -10.357 1.373 22.376 1.00 90.56 179 LYS A C 1
ATOM 1368 O O . LYS A 1 179 ? -11.000 2.053 21.588 1.00 90.56 179 LYS A O 1
ATOM 1373 N N . ASN A 1 180 ? -10.948 0.618 23.299 1.00 89.50 180 ASN A N 1
ATOM 1374 C CA . ASN A 1 180 ? -12.390 0.438 23.416 1.00 89.50 180 ASN A CA 1
ATOM 1375 C C . ASN A 1 180 ? -13.070 1.363 24.442 1.00 89.50 180 ASN A C 1
ATOM 1377 O O . ASN A 1 180 ? -14.281 1.243 24.634 1.00 89.50 180 ASN A O 1
ATOM 1381 N N . MET A 1 181 ? -12.330 2.265 25.100 1.00 89.00 181 MET A N 1
ATOM 1382 C CA . MET A 1 181 ? -12.884 3.094 26.182 1.00 89.00 181 MET A CA 1
ATOM 1383 C C . MET A 1 181 ? -14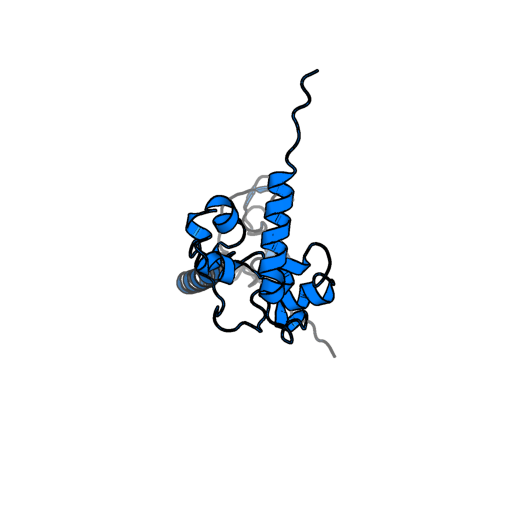.075 3.951 25.724 1.00 89.00 181 MET A C 1
ATOM 1385 O O . MET A 1 181 ? -15.093 4.000 26.411 1.00 89.00 181 MET A O 1
ATOM 1389 N N . ASP A 1 182 ? -14.017 4.508 24.514 1.00 89.69 182 ASP A N 1
ATOM 1390 C CA . ASP A 1 182 ? -15.028 5.467 24.040 1.00 89.69 182 ASP A CA 1
ATOM 1391 C C . ASP A 1 182 ? -16.176 4.801 23.260 1.00 89.69 182 ASP A C 1
ATOM 1393 O O . ASP A 1 182 ? -17.055 5.462 22.697 1.00 89.69 182 ASP A O 1
ATOM 1397 N N . CYS A 1 183 ? -16.206 3.468 23.189 1.00 92.31 183 CYS A N 1
ATOM 1398 C CA . CYS A 1 183 ? -17.140 2.761 22.313 1.00 92.31 183 CYS A CA 1
ATOM 1399 C C . CYS A 1 183 ? -18.602 2.863 22.747 1.00 92.31 183 CYS A C 1
ATOM 1401 O O . CYS A 1 183 ? -19.495 2.857 21.894 1.00 92.31 183 CYS A O 1
ATOM 1403 N N . GLN A 1 184 ? -18.860 2.992 24.050 1.00 88.31 184 GLN A N 1
ATOM 1404 C CA . GLN A 1 184 ? -20.215 3.191 24.573 1.00 88.31 184 GLN A CA 1
ATOM 1405 C C . GLN A 1 184 ? -20.718 4.618 24.346 1.00 88.31 184 GLN A C 1
ATOM 1407 O O . GLN A 1 184 ? -21.886 4.820 23.996 1.00 88.31 184 GLN A O 1
ATOM 1412 N N . GLU A 1 185 ? -19.836 5.608 24.473 1.00 89.12 185 GLU A N 1
ATOM 1413 C CA . GLU A 1 185 ? -20.170 6.998 24.182 1.00 89.12 185 GLU A CA 1
ATOM 1414 C C . GLU A 1 185 ? -20.498 7.169 22.696 1.00 89.12 185 GLU A C 1
ATOM 1416 O O . GLU A 1 185 ? -21.580 7.648 22.352 1.00 89.12 185 GLU A O 1
ATOM 1421 N N . ARG A 1 186 ? -19.644 6.642 21.808 1.00 86.38 186 ARG A N 1
ATOM 1422 C CA . ARG A 1 186 ? -19.878 6.623 20.354 1.00 86.38 186 ARG A CA 1
ATOM 1423 C C . ARG A 1 186 ? -21.215 5.977 19.998 1.00 86.38 186 ARG A C 1
ATOM 1425 O O . ARG A 1 186 ? -21.984 6.526 19.209 1.00 86.38 186 ARG A O 1
ATOM 1432 N N . LYS A 1 187 ? -21.543 4.840 20.620 1.00 85.00 187 LYS A N 1
ATOM 1433 C CA . LYS A 1 187 ? -22.835 4.159 20.430 1.00 85.00 187 LYS A CA 1
ATOM 1434 C C . LYS A 1 187 ? -24.016 5.034 20.865 1.00 85.00 187 LYS A C 1
ATOM 1436 O O . LYS A 1 187 ? -25.057 5.030 20.208 1.00 85.00 187 LYS A O 1
ATOM 1441 N N . SER A 1 188 ? -23.862 5.797 21.944 1.00 86.56 188 SER A N 1
ATOM 1442 C CA . SER A 1 188 ? -24.886 6.713 22.457 1.00 86.56 188 SER A CA 1
ATOM 1443 C C . SER A 1 188 ? -25.078 7.934 21.553 1.00 86.56 188 SER A C 1
ATOM 1445 O O . SER A 1 188 ? -26.215 8.302 21.260 1.00 86.56 188 SER A O 1
ATOM 1447 N N . LEU A 1 189 ? -23.991 8.518 21.043 1.00 85.94 189 LEU A N 1
ATOM 1448 C CA . LEU A 1 189 ? -24.032 9.628 20.085 1.00 85.94 189 LEU A CA 1
ATOM 1449 C C . LEU A 1 189 ? -24.708 9.218 18.771 1.00 85.94 189 LEU A C 1
ATOM 1451 O O . LEU A 1 189 ? -25.597 9.917 18.290 1.00 85.94 189 LEU A O 1
ATOM 1455 N N . LEU A 1 190 ? -24.373 8.038 18.240 1.00 81.75 190 LEU A N 1
ATOM 1456 C CA . LEU A 1 190 ? -25.017 7.492 17.041 1.00 81.75 190 LEU A CA 1
ATOM 1457 C C . LEU A 1 190 ? -26.524 7.277 17.232 1.00 81.75 190 LEU A C 1
ATOM 1459 O O . LEU A 1 190 ? -27.299 7.513 16.307 1.00 81.75 190 LEU A O 1
ATOM 1463 N N . LYS A 1 191 ? -26.961 6.851 18.425 1.00 83.44 191 LYS A N 1
ATOM 1464 C CA . LYS A 1 191 ? -28.392 6.739 18.744 1.00 83.44 191 LYS A CA 1
ATOM 1465 C C . LYS A 1 191 ? -29.081 8.103 18.744 1.00 83.44 191 LYS A C 1
ATOM 1467 O O . LYS A 1 191 ? -30.146 8.216 18.147 1.00 83.44 191 LYS A O 1
ATOM 1472 N N . LYS A 1 192 ? -28.467 9.128 19.348 1.00 84.75 192 LYS A N 1
ATOM 1473 C CA . LYS A 1 192 ? -29.012 10.497 19.366 1.00 84.75 192 LYS A CA 1
ATOM 1474 C C . LYS A 1 192 ? -29.150 11.072 17.954 1.00 84.75 192 LYS A C 1
ATOM 1476 O O . LYS A 1 192 ? -30.220 11.557 17.616 1.00 84.75 192 LYS A O 1
ATOM 1481 N N . LEU A 1 193 ? -28.125 10.922 17.110 1.00 81.19 193 LEU A N 1
ATOM 1482 C CA . LEU A 1 193 ? -28.154 11.378 15.711 1.00 81.19 193 LEU A CA 1
ATOM 1483 C C . LEU A 1 193 ? -29.254 10.700 14.882 1.00 81.19 193 LEU A C 1
ATOM 1485 O O . LEU A 1 193 ? -29.878 11.337 14.039 1.00 81.19 193 LEU A O 1
ATOM 1489 N N . LYS A 1 194 ? -29.510 9.408 15.124 1.00 75.69 194 LYS A N 1
ATOM 1490 C CA . LYS A 1 194 ? -30.602 8.676 14.463 1.00 75.69 194 LYS A CA 1
ATOM 1491 C C . LYS A 1 194 ? -31.987 9.096 14.971 1.00 75.69 194 LYS A C 1
ATOM 1493 O O . LYS A 1 194 ? -32.951 8.990 14.224 1.00 75.69 194 LYS A O 1
ATOM 1498 N N . GLN A 1 195 ? -32.090 9.559 16.217 1.00 69.06 195 GLN A N 1
ATOM 1499 C CA . GLN A 1 195 ? -33.334 10.060 16.816 1.00 69.06 195 GLN A CA 1
ATOM 1500 C C . GLN A 1 195 ? -33.631 11.518 16.439 1.00 69.06 195 GLN A C 1
ATOM 1502 O O . GLN A 1 195 ? -34.788 11.915 16.455 1.00 69.06 195 GLN A O 1
ATOM 1507 N N . SER A 1 196 ? -32.615 12.293 16.051 1.00 62.84 196 SER A N 1
ATOM 1508 C CA . SER A 1 196 ? -32.743 13.675 15.573 1.00 62.84 196 SER A CA 1
ATOM 1509 C C . SER A 1 196 ? -32.850 13.795 14.042 1.00 62.84 196 SER A C 1
ATOM 1511 O O . SER A 1 196 ? -32.470 14.821 13.481 1.00 62.84 196 SER A O 1
ATOM 1513 N N . GLY A 1 197 ? -33.302 12.742 13.347 1.00 51.28 197 GLY A N 1
ATOM 1514 C CA . GLY A 1 197 ? -33.588 12.796 11.906 1.00 51.28 197 GLY A CA 1
ATOM 1515 C C . GLY A 1 197 ? -34.722 13.787 11.596 1.00 51.28 197 GLY A C 1
ATOM 1516 O O . GLY A 1 197 ? -35.596 13.972 12.440 1.00 51.28 197 GLY A O 1
ATOM 1517 N N . PRO A 1 198 ? -34.707 14.451 10.425 1.00 48.34 198 PRO A N 1
ATOM 1518 C CA . PRO A 1 198 ? -35.454 15.683 1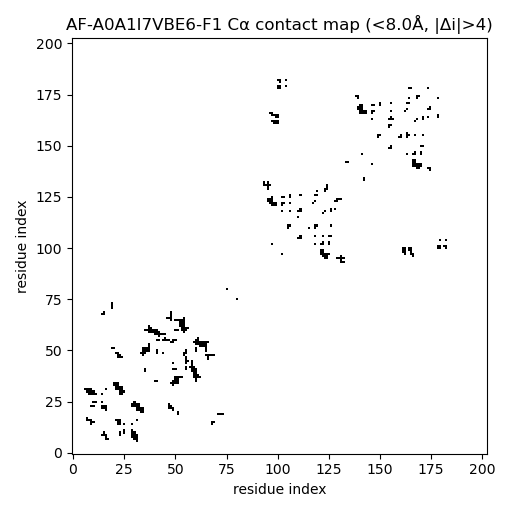0.201 1.00 48.34 198 PRO A CA 1
ATOM 1519 C C . PRO A 1 198 ? -36.965 15.450 10.261 1.00 48.34 198 PRO A C 1
ATOM 1521 O O . PRO A 1 198 ? -37.492 14.584 9.561 1.00 48.34 198 PRO A O 1
ATOM 1524 N N . GLU A 1 199 ? -37.668 16.278 11.038 1.00 46.25 199 GLU A N 1
ATOM 1525 C CA . GLU A 1 199 ? -39.075 16.565 10.772 1.00 46.25 199 GLU A CA 1
ATOM 1526 C C . GLU A 1 199 ? -39.164 17.060 9.327 1.00 46.25 199 GLU A C 1
ATOM 1528 O O . GLU A 1 199 ? -38.697 18.146 8.977 1.00 46.25 199 GLU A O 1
ATOM 1533 N N . MET A 1 200 ? -39.717 16.218 8.460 1.00 43.94 200 MET A N 1
ATOM 1534 C CA . MET A 1 200 ? -40.134 16.600 7.122 1.00 43.94 200 MET A CA 1
ATOM 1535 C C . MET A 1 200 ? -41.253 17.636 7.294 1.00 43.94 200 MET A C 1
ATOM 1537 O O . MET A 1 200 ? -42.420 17.291 7.479 1.00 43.94 200 MET A O 1
ATOM 1541 N N . SER A 1 201 ? -40.872 18.912 7.317 1.00 39.59 201 SER A N 1
ATOM 1542 C CA . SER A 1 201 ? -41.791 20.043 7.298 1.00 39.59 201 SER A CA 1
ATOM 1543 C C . SER A 1 201 ? -42.541 20.018 5.968 1.00 39.59 201 SER A C 1
ATOM 1545 O O . SER A 1 201 ? -42.031 20.459 4.940 1.00 39.59 201 SER A O 1
ATOM 1547 N N . ASN A 1 202 ? -43.736 19.427 5.986 1.00 44.69 202 ASN A N 1
ATOM 1548 C CA . ASN A 1 202 ? -44.745 19.621 4.955 1.00 44.69 202 ASN A CA 1
ATOM 1549 C C . ASN A 1 202 ? -45.208 21.080 5.028 1.00 44.69 202 ASN A C 1
ATOM 1551 O O . ASN A 1 202 ? -45.966 21.451 5.929 1.00 44.69 202 ASN A O 1
ATOM 1555 N N . LYS A 1 203 ? -44.764 21.890 4.070 1.00 37.78 203 LYS A N 1
ATOM 1556 C CA . LYS A 1 203 ? -45.426 23.129 3.673 1.00 37.78 203 LYS A CA 1
ATOM 1557 C C . LYS A 1 203 ? -45.360 23.292 2.166 1.00 37.78 203 LYS A C 1
ATOM 1559 O O . LYS A 1 203 ? -44.273 23.031 1.608 1.00 37.78 203 LYS A O 1
#

pLDDT: mean 85.06, std 13.59, range [37.78, 97.94]

Mean predicted aligned error: 16.35 Å

Solvent-accessible surface area (backbone atoms only — not comparable to full-atom values): 11700 Å² total; per-residue (Å²): 134,91,75,81,77,80,76,58,62,27,38,93,92,49,59,52,33,93,43,92,57,33,17,41,45,67,89,79,69,49,33,51,40,75,37,35,53,77,72,32,79,33,68,94,38,66,87,46,58,41,23,44,84,12,26,43,53,95,41,24,14,40,90,47,72,54,53,79,88,67,70,73,78,81,59,60,50,72,66,54,46,52,49,51,50,52,53,50,64,70,60,55,82,72,89,32,56,43,45,39,42,40,29,59,57,41,33,75,74,44,30,51,75,79,40,41,67,62,31,53,74,38,13,19,31,56,56,63,74,38,77,52,93,55,70,81,86,56,77,66,37,58,64,44,93,56,28,64,58,38,40,77,71,56,36,56,47,73,99,38,22,46,38,28,57,48,29,14,12,51,58,58,64,52,60,88,49,74,64,55,75,58,42,64,58,53,54,50,50,54,51,51,57,67,71,65,56,79,81,81,79,87,124

Organism: Loa loa (NCBI:txid7209)

Radius of gyration: 30.19 Å; Cα contacts (8 Å, |Δi|>4): 281; chains: 1; bounding box: 85×43×70 Å

Secondary structure (DSSP, 8-state):
---PPPPPP--SSS---SSTTEEEE-SSS-EEEEPBPTT-B-TT-TTSS-BTTSEEETTEEESSPPPTT---TTS--HHHHHHHHHHHHHTS------SSTTHHHHHHTTHHHHSHHHHHHH-TTTTTSS--SS-TT-SSSB-STTHHHHHHTTTTSGGGHHHHHHHBHHHHTTTSS-TTTTHHHHHHHHHHHHHT-------

Foldseek 3Di:
DDDDDDQQWADPVRQDRPDLQWTWDHPPGTGIDGADEAQDFQPPQAPTQRHRCAHQDPRGTHHDHRHPPDDPPVPDPPVVVVVVVVVVVVVPPFPQFAQFLCLLVCVVVVCCPVVVVVSCVRVVCNNVVGPAPDDPPPQQDASDPCLLVCLVVVLCDDPRVGNCLRHNCNNSVVPVDRRNPCVVVVVVVVVVVVVPPDDPPDD

InterPro domains:
  IPR003582 ShKT domain [PF01549] (95-130)
  IPR003582 ShKT domain [PF01549] (139-175)
  IPR003582 ShKT domain [PS51670] (96-130)
  IPR003582 ShKT domain [PS51670] (140-175)
  IPR003582 ShKT domain [SM00254] (95-131)
  IPR003582 ShKT domain [SM00254] (139-176)

Sequence (203 aa):
MYRFAPRPGCNFEIPTCGSPYLFCDTRVTPHCVSKIKLGGLCTGFEGLDACFNSICVAGRCIPGVTPAPFVPQTALSVNLRGQIARQHASRQFNDCFNRIPCCEQWAKEGGCYTDKYHMAKFCAAACGKCRPSYNISNECNDRHVSCKQWKNENHCFGNSDDFMAENCRSSCGLCGTPKNMDCQERKSLLKKLKQSGPEMSNK